Protein AF-A0A182R7K6-F1 (afdb_monomer)

InterPro domains:
  IPR012934 Zinc finger, AD-type [PF07776] (11-79)
  IPR012934 Zinc finger, AD-type [PS51915] (10-85)
  IPR012934 Zinc finger, AD-type [SM00868] (11-85)
  IPR013087 Zinc finger C2H2-type [PF00096] (176-199)
  IPR013087 Zinc finger C2H2-type [PF00096] (291-313)
  IPR013087 Zinc finger C2H2-type [PF00096] (318-341)
  IPR013087 Zinc finger C2H2-type [PS00028] (178-199)
  IPR013087 Zinc finger C2H2-type [PS00028] (207-228)
  IPR013087 Zinc finger C2H2-type [PS00028] (236-257)
  IPR013087 Zinc finger C2H2-type [PS00028] (265-285)
  IPR013087 Zinc finger C2H2-type [PS00028] (293-313)
  IPR013087 Zinc finger C2H2-type [PS00028] (320-341)
  IPR013087 Zinc finger C2H2-type [PS50157] (176-199)
  IPR013087 Zinc finger C2H2-type [PS50157] (205-233)
  IPR013087 Zinc finger C2H2-type [PS50157] (234-262)
  IPR013087 Zinc finger C2H2-type [PS50157] (263-290)
  IPR013087 Zinc finger C2H2-type [PS50157] (291-315)
  IPR013087 Zinc finger C2H2-type [PS50157] (318-346)
  IPR013087 Zinc finger C2H2-type [SM00355] (176-199)
  IPR013087 Zinc finger C2H2-type [SM00355] (205-227)

Organism: Anopheles funestus (NCBI:txid62324)

Solvent-accessible surface area (backbone atoms only — not comparable to full-atom values): 22234 Å² total; per-residue (Å²): 140,80,84,80,79,77,56,69,60,54,30,15,72,89,79,65,49,62,61,65,94,46,52,41,58,49,63,66,55,46,76,74,84,38,51,66,68,55,50,29,71,74,69,66,57,78,89,75,60,91,86,78,65,64,43,16,36,31,54,73,60,52,54,50,52,53,54,50,51,57,50,49,54,52,49,53,53,47,5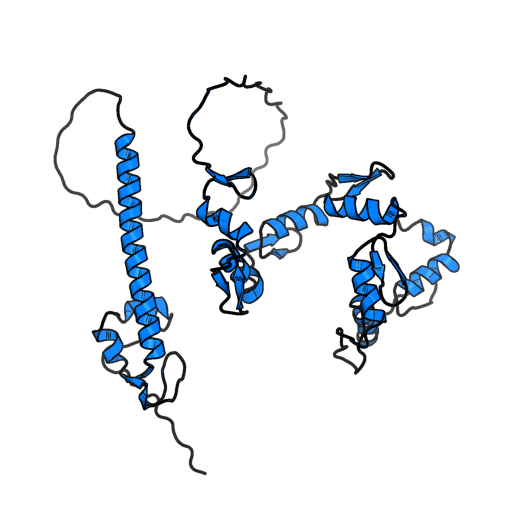0,56,50,49,50,56,51,54,53,52,64,57,60,79,69,72,85,86,87,82,90,82,90,82,89,82,90,81,92,79,90,81,83,83,81,86,81,84,81,86,82,83,89,83,90,82,91,79,84,90,78,93,74,88,79,82,85,76,79,76,76,81,76,86,76,84,84,76,87,67,75,47,42,73,35,90,90,75,73,45,74,31,72,51,55,77,69,53,48,29,74,77,71,67,48,40,85,35,62,37,92,87,76,66,55,58,26,75,43,63,72,58,42,54,49,44,45,35,42,70,73,67,54,44,66,77,47,63,39,92,90,76,67,51,70,21,57,40,72,66,59,43,56,52,46,46,38,65,74,73,45,85,68,46,82,33,63,37,92,87,79,67,52,64,22,60,40,66,70,56,42,53,53,44,45,40,70,76,72,42,85,68,46,84,34,63,41,90,86,80,64,52,61,25,64,41,66,69,60,38,60,58,50,54,38,72,79,45,89,62,40,89,34,65,47,93,89,48,97,55,59,20,72,41,69,66,60,35,58,59,51,51,36,70,77,72,68,52,67,45,68,47,94,88,49,96,55,68,28,78,43,75,70,54,44,56,50,45,38,51,73,78,36,52,84,68,54,71,77,77,123

Mean predicted aligned error: 21.07 Å

Sequence (349 aa):
MGTRVCSLSSMCRFCLCLEQEKLLPFSTLIDNALTVQDIQQLTGIQNLEENTSPYVVCEDCDETLNKFVTFRDSCLKNDITFWRICTKLSEDRTIDTSHEDLQNDGTETKTYTILFDSCDSENENIEATARQRPQLKRKRKHVISEDTGKKLCELCGSFVSELGAHRRIHTKETPYICSYCGISMTHNSNLLRHIDSVHLKRIIKRCEECDKGFTSYFSYGSHMRSHHSTEKKYECKTCFKRFSHHSSLWLHNIRAHMDERKFKCTICGLSWKTKESLKTHERSHSSERPFTCQHCSKAFKTRYGWKSHELTHSGVIFSCQFCDKTFRYKTLINAHVRNAHPDESQTTK

Nearest PDB structures (foldseek):
  8sss-assembly1_A  TM=6.508E-01  e=8.688E-13  Homo sapiens
  8sst-assembly1_A  TM=6.548E-01  e=2.530E-12  Homo sapiens
  5v3j-assembly2_F  TM=6.380E-01  e=1.573E-12  Mus musculus
  7w1m-assembly1_H  TM=6.659E-01  e=2.117E-12  Homo sapiens
  8ssu-assembly1_A  TM=5.068E-01  e=1.241E-12  Homo sapiens

Foldseek 3Di:
DDPPPDDQLQAAPQPRDRPNVFWDPPLVLCVPQDPPVLCCVVRVDPDPDNPDDSHIHGPVVSVVSVVVVVVVVVVVVVVVVVVVVVVVVVVVPDDDDDDDDDDDDDDDDDDDDDDDDDDDDDDDDDDDDDDDDDPPPDDDDPDPDDDPCFDADPVPRDTHNDNPLVCCVVVVDFPAAAPPPRDGHSDVVVNVLCCQCPPVVPFPDADPVPRDTDSDPVVVVLCCLQPVDPDQPDADPPPRDGHSDPVVNVVCCLVPPDPDFPAAAPPPRDGHSDPVVNVLVVLVVPPDQPAADPVDRDGHSDPVVNVLVVLVVVVDWDAAPVDRDIHSGPVVSLVCCCVVVVVVNPPPD

Radius of gyration: 33.27 Å; Cα contacts (8 Å, |Δi|>4): 311; chains: 1; bounding box: 90×59×81 Å

pLDDT: mean 73.31, std 21.64, range [23.38, 95.44]

Structure (mmCIF, N/CA/C/O backbone):
data_AF-A0A182R7K6-F1
#
_entry.id   AF-A0A182R7K6-F1
#
loop_
_atom_site.group_PDB
_atom_site.id
_atom_site.type_symbol
_atom_site.label_atom_id
_atom_site.label_alt_id
_atom_site.label_comp_id
_atom_site.label_asym_id
_atom_site.label_entity_id
_atom_site.label_seq_id
_atom_site.pdbx_PDB_ins_code
_atom_site.Cartn_x
_atom_site.Cartn_y
_atom_site.Cartn_z
_atom_site.occupancy
_atom_site.B_iso_or_equiv
_atom_site.auth_seq_id
_atom_site.auth_comp_id
_atom_site.auth_asym_id
_atom_site.auth_atom_id
_atom_site.pdbx_PDB_model_num
ATOM 1 N N . MET A 1 1 ? -23.048 -29.822 -42.473 1.00 38.38 1 MET A N 1
ATOM 2 C CA . MET A 1 1 ? -21.981 -30.006 -41.468 1.00 38.38 1 MET A CA 1
ATOM 3 C C . MET A 1 1 ? -20.763 -30.555 -42.187 1.00 38.38 1 MET A C 1
ATOM 5 O O . MET A 1 1 ? -20.795 -31.702 -42.600 1.00 38.38 1 MET A O 1
ATOM 9 N N . GLY A 1 2 ? -19.752 -29.721 -42.430 1.00 36.16 2 GLY A N 1
ATOM 10 C CA . GLY A 1 2 ? -18.465 -30.154 -42.973 1.00 36.16 2 GLY A CA 1
ATOM 11 C C . GLY A 1 2 ? -17.383 -29.762 -41.980 1.00 36.16 2 GLY A C 1
ATOM 12 O O . GLY A 1 2 ? -16.990 -28.601 -41.928 1.00 36.16 2 GLY A O 1
ATOM 13 N N . THR A 1 3 ? -16.963 -30.698 -41.134 1.00 37.16 3 THR A N 1
ATOM 14 C CA . THR A 1 3 ? -15.808 -30.528 -40.250 1.00 37.16 3 THR A CA 1
ATOM 15 C C . THR A 1 3 ? -14.557 -30.425 -41.117 1.00 37.16 3 THR A C 1
ATOM 17 O O . THR A 1 3 ? -14.105 -31.426 -41.671 1.00 37.16 3 THR A O 1
ATOM 20 N N . ARG A 1 4 ? -14.008 -29.212 -41.266 1.00 40.81 4 ARG A N 1
ATOM 21 C CA . ARG A 1 4 ? -12.652 -29.022 -41.794 1.00 40.81 4 ARG A CA 1
ATOM 22 C C . ARG A 1 4 ? -11.686 -29.675 -40.811 1.00 40.81 4 ARG A C 1
ATOM 24 O O . ARG A 1 4 ? -11.485 -29.170 -39.711 1.00 40.81 4 ARG A O 1
ATOM 31 N N . VAL A 1 5 ? -11.118 -30.809 -41.199 1.00 43.12 5 VAL A N 1
ATOM 32 C CA . VAL A 1 5 ? -9.947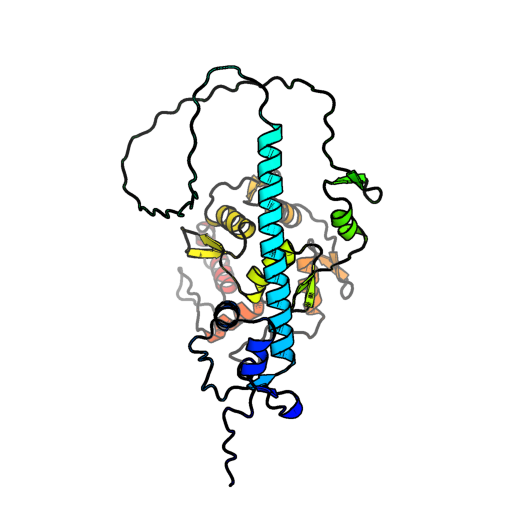 -31.373 -40.532 1.00 43.12 5 VAL A CA 1
ATOM 33 C C . VAL A 1 5 ? -8.779 -30.447 -40.884 1.00 43.12 5 VAL A C 1
ATOM 35 O O . VAL A 1 5 ? -8.301 -30.476 -42.014 1.00 43.12 5 VAL A O 1
ATOM 38 N N . CYS A 1 6 ? -8.374 -29.558 -39.971 1.00 45.44 6 CYS A N 1
ATOM 39 C CA . CYS A 1 6 ? -7.119 -28.817 -40.130 1.00 45.44 6 CYS A CA 1
ATOM 40 C C . CYS A 1 6 ? -5.965 -29.818 -40.025 1.00 45.44 6 CYS A C 1
ATOM 42 O O . CYS A 1 6 ? -5.806 -30.466 -38.989 1.00 45.44 6 CYS A O 1
ATOM 44 N N . SER A 1 7 ? -5.178 -29.966 -41.090 1.00 58.09 7 SER A N 1
ATOM 45 C CA . SER A 1 7 ? -3.926 -30.716 -41.026 1.00 58.09 7 SER A CA 1
ATOM 46 C C . SER A 1 7 ? -2.943 -29.977 -40.112 1.00 58.09 7 SER A C 1
ATOM 48 O O . SER A 1 7 ? -2.910 -28.749 -40.084 1.00 58.09 7 SER A O 1
ATOM 50 N N . LEU A 1 8 ? -2.105 -30.708 -39.369 1.00 57.94 8 LEU A N 1
ATOM 51 C CA . LEU A 1 8 ? -1.077 -30.112 -38.495 1.00 57.94 8 LEU A CA 1
ATOM 52 C C . LEU A 1 8 ? -0.082 -29.204 -39.254 1.00 57.94 8 LEU A C 1
ATOM 54 O O . LEU A 1 8 ? 0.588 -28.387 -38.633 1.00 57.94 8 LEU A O 1
ATOM 58 N N . SER A 1 9 ? -0.035 -29.314 -40.585 1.00 61.84 9 SER A N 1
ATOM 59 C CA . SER A 1 9 ? 0.767 -28.497 -41.499 1.00 61.84 9 SER A CA 1
ATOM 60 C C . SER A 1 9 ? 0.171 -27.125 -41.839 1.00 61.84 9 SER A C 1
ATOM 62 O O . SER A 1 9 ? 0.818 -26.349 -42.532 1.00 61.84 9 SER A O 1
ATOM 64 N N . SER A 1 10 ? -1.046 -26.799 -41.388 1.00 65.94 10 SER A N 1
ATOM 65 C CA . SER A 1 10 ? -1.695 -25.508 -41.669 1.00 65.94 10 SER A CA 1
ATOM 66 C C . SER A 1 10 ? -1.651 -24.532 -40.491 1.00 65.94 10 SER A C 1
ATOM 68 O O . SER A 1 10 ? -2.454 -23.601 -40.442 1.00 65.94 10 SER A O 1
ATOM 70 N N . MET A 1 11 ? -0.793 -24.785 -39.500 1.00 77.88 11 MET A N 1
ATOM 71 C CA . MET A 1 11 ? -0.735 -24.010 -38.265 1.00 77.88 11 MET A CA 1
ATOM 72 C C . MET A 1 11 ? 0.695 -23.918 -37.734 1.00 77.88 11 MET A C 1
ATOM 74 O O . MET A 1 11 ? 1.374 -24.934 -37.598 1.00 77.88 11 MET A O 1
ATOM 78 N N . CYS A 1 12 ? 1.131 -22.709 -37.372 1.00 80.06 12 CYS A N 1
ATOM 79 C CA . CYS A 1 12 ? 2.428 -22.486 -36.747 1.00 80.06 12 CYS A CA 1
ATOM 80 C C . CYS A 1 12 ? 2.532 -23.276 -35.440 1.00 80.06 12 CYS A C 1
ATOM 82 O O . CYS A 1 12 ? 1.718 -23.108 -34.527 1.00 80.06 12 CYS A O 1
ATOM 84 N N . ARG A 1 13 ? 3.577 -24.094 -35.310 1.00 79.44 13 ARG A N 1
ATOM 85 C CA . ARG A 1 13 ? 3.788 -24.940 -34.131 1.00 79.44 13 ARG A CA 1
ATOM 86 C C . ARG A 1 13 ? 4.014 -24.150 -32.839 1.00 79.44 13 ARG A C 1
ATOM 88 O O . ARG A 1 13 ? 3.657 -24.645 -31.772 1.00 79.44 13 ARG A O 1
ATOM 95 N N . PHE A 1 14 ? 4.588 -22.950 -32.928 1.00 77.00 14 PHE A N 1
ATOM 96 C CA . PHE A 1 14 ? 4.977 -22.157 -31.757 1.00 77.00 14 PHE A CA 1
ATOM 97 C C . PHE A 1 14 ? 3.892 -21.190 -31.277 1.00 77.00 14 PHE A C 1
ATOM 99 O O . PHE A 1 14 ? 3.716 -21.031 -30.072 1.00 77.00 14 PHE A O 1
ATOM 106 N N . CYS A 1 15 ? 3.153 -20.558 -32.193 1.00 83.00 15 CYS A N 1
ATOM 107 C CA . CYS A 1 15 ? 2.170 -19.523 -31.846 1.00 83.00 15 CYS A CA 1
ATOM 108 C C . CYS A 1 15 ? 0.736 -19.836 -32.293 1.00 83.00 15 CYS A C 1
ATOM 110 O O . CYS A 1 15 ? -0.158 -19.028 -32.057 1.00 83.00 15 CYS A O 1
ATOM 112 N N . LEU A 1 16 ? 0.507 -20.990 -32.930 1.00 80.06 16 LEU A N 1
ATOM 113 C CA . LEU A 1 16 ? -0.792 -21.414 -33.463 1.00 80.06 16 LEU A CA 1
ATOM 114 C C . LEU A 1 16 ? -1.372 -20.482 -34.549 1.00 80.06 16 LEU A C 1
ATOM 116 O O . LEU A 1 16 ? -2.570 -20.518 -34.819 1.00 80.06 16 LEU A O 1
ATOM 120 N N . CYS A 1 17 ? -0.532 -19.666 -35.197 1.00 77.50 17 CYS A N 1
ATOM 121 C CA . CYS A 1 17 ? -0.920 -18.846 -36.348 1.00 77.50 17 CYS A CA 1
ATOM 122 C C . CYS A 1 17 ? -1.410 -19.719 -37.518 1.00 77.50 17 CYS A C 1
ATOM 124 O O . CYS A 1 17 ? -0.778 -20.722 -37.842 1.00 77.50 17 CYS A O 1
ATOM 126 N N . LEU A 1 18 ? -2.522 -19.330 -38.151 1.00 76.44 18 LEU A N 1
ATOM 127 C CA . LEU A 1 18 ? -3.188 -20.064 -39.240 1.00 76.44 18 LEU A CA 1
ATOM 128 C C . LEU A 1 18 ? -3.047 -19.380 -40.614 1.00 76.44 18 LEU A C 1
ATOM 130 O O . LEU A 1 18 ? -3.626 -19.844 -41.596 1.00 76.44 18 LEU A O 1
ATOM 134 N N . GLU A 1 19 ? -2.319 -18.263 -40.692 1.00 76.12 19 GLU A N 1
ATOM 135 C CA . GLU A 1 19 ? -2.121 -17.507 -41.934 1.00 76.12 19 GLU A CA 1
ATOM 136 C C . GLU A 1 19 ? -1.146 -18.248 -42.855 1.00 76.12 19 GLU A C 1
ATOM 138 O O . GLU A 1 19 ? 0.066 -18.094 -42.739 1.00 76.12 19 GLU A O 1
ATOM 143 N N . GLN A 1 20 ? -1.682 -19.065 -43.767 1.00 68.25 20 GLN A N 1
ATOM 144 C CA . GLN A 1 20 ? -0.905 -19.965 -44.632 1.00 68.25 20 GLN A CA 1
ATOM 145 C C . GLN A 1 20 ? 0.182 -19.262 -45.461 1.00 68.25 20 GLN A C 1
ATOM 147 O O . GLN A 1 20 ? 1.213 -19.870 -45.719 1.00 68.25 20 GLN A O 1
ATOM 152 N N . GLU A 1 21 ? -0.012 -17.991 -45.825 1.00 72.38 21 GLU A N 1
ATOM 153 C CA . GLU A 1 21 ? 0.961 -17.187 -46.584 1.00 72.38 21 GLU A CA 1
ATOM 154 C C . GLU A 1 21 ? 2.233 -16.850 -45.790 1.00 72.38 21 GLU A C 1
ATOM 156 O O . GLU A 1 21 ? 3.237 -16.481 -46.386 1.00 72.38 21 GLU A O 1
ATOM 161 N N . LYS A 1 22 ? 2.203 -16.997 -44.460 1.00 75.12 22 LYS A N 1
ATOM 162 C CA . LYS A 1 22 ? 3.328 -16.697 -43.562 1.00 75.12 22 LYS A CA 1
ATOM 163 C C . LYS A 1 22 ? 3.968 -17.942 -42.961 1.00 75.12 22 LYS A C 1
ATOM 165 O O . LYS A 1 22 ? 4.799 -17.814 -42.067 1.00 75.12 22 LYS A O 1
ATOM 170 N N . LEU A 1 23 ? 3.527 -19.137 -43.359 1.00 78.19 23 LEU A N 1
ATOM 171 C CA . LEU A 1 23 ? 3.987 -20.407 -42.799 1.00 78.19 23 LEU A CA 1
ATOM 172 C C . LEU A 1 23 ? 5.106 -20.992 -43.661 1.00 78.19 23 LEU A C 1
ATOM 174 O O . LEU A 1 23 ? 4.920 -21.272 -44.842 1.00 78.19 23 LEU A O 1
ATOM 178 N N . LEU A 1 24 ? 6.251 -21.228 -43.034 1.00 77.62 24 LEU A N 1
ATOM 179 C CA . LEU A 1 24 ? 7.431 -21.836 -43.630 1.00 77.62 24 LEU A CA 1
ATOM 180 C C . LEU A 1 24 ? 7.634 -23.254 -43.069 1.00 77.62 24 LEU A C 1
ATOM 182 O O . LEU A 1 24 ? 7.301 -23.504 -41.903 1.00 77.62 24 LEU A O 1
ATOM 186 N N . PRO A 1 25 ? 8.168 -24.204 -43.857 1.00 78.62 25 PRO A N 1
ATOM 187 C CA . PRO A 1 25 ? 8.531 -25.524 -43.350 1.00 78.62 25 PRO A CA 1
ATOM 188 C C . PRO A 1 25 ? 9.547 -25.428 -42.208 1.00 78.62 25 PRO A C 1
ATOM 190 O O . PRO A 1 25 ? 10.496 -24.659 -42.282 1.00 78.62 25 PRO A O 1
ATOM 193 N N . PHE A 1 26 ? 9.407 -26.250 -41.167 1.00 75.62 26 PHE A N 1
ATOM 194 C CA . PHE A 1 26 ? 10.360 -26.247 -40.050 1.00 75.62 26 PHE A CA 1
ATOM 195 C C . PHE A 1 26 ? 11.818 -26.518 -40.479 1.00 75.62 26 PHE A C 1
ATOM 197 O O . PHE A 1 26 ? 12.738 -26.013 -39.846 1.00 75.62 26 PHE A O 1
ATOM 204 N N . SER A 1 27 ? 12.044 -27.246 -41.579 1.00 72.12 27 SER A N 1
ATOM 205 C CA . SER A 1 27 ? 13.387 -27.483 -42.128 1.00 72.12 27 SER A CA 1
ATOM 206 C C . SER A 1 27 ? 14.113 -26.191 -42.524 1.00 72.12 27 SER A C 1
ATOM 208 O O . SER A 1 27 ? 15.304 -26.063 -42.267 1.00 72.12 27 SER A O 1
ATOM 210 N N . THR A 1 28 ? 13.404 -25.181 -43.045 1.00 72.12 28 THR A N 1
ATOM 211 C CA . THR A 1 28 ? 14.031 -23.913 -43.469 1.00 72.12 28 THR A CA 1
ATOM 212 C C . THR A 1 28 ? 14.529 -23.071 -42.294 1.00 72.12 28 THR A C 1
ATOM 214 O O . THR A 1 28 ? 15.365 -22.189 -42.475 1.00 72.12 28 THR A O 1
ATOM 217 N N . LEU A 1 29 ? 14.009 -23.328 -41.091 1.00 72.06 29 LEU A N 1
ATOM 218 C CA . LEU A 1 29 ? 14.464 -22.712 -39.848 1.00 72.06 29 LEU A CA 1
ATOM 219 C C . LEU A 1 29 ? 15.822 -23.294 -39.416 1.00 72.06 29 LEU A C 1
ATOM 221 O O . LEU A 1 29 ? 16.685 -22.562 -38.938 1.00 72.06 29 LEU A O 1
ATOM 225 N N . ILE A 1 30 ? 16.013 -24.604 -39.603 1.00 67.69 30 ILE A N 1
ATOM 226 C CA . ILE A 1 30 ? 17.225 -25.314 -39.174 1.00 67.69 30 ILE A CA 1
ATOM 227 C C . ILE A 1 30 ? 18.410 -25.021 -40.107 1.00 67.69 30 ILE A C 1
ATOM 229 O O . ILE A 1 30 ? 19.550 -24.915 -39.659 1.00 67.69 30 ILE A O 1
ATOM 233 N N . ASP A 1 31 ? 18.142 -24.793 -41.393 1.00 64.50 31 ASP A N 1
ATOM 234 C CA . ASP A 1 31 ? 19.188 -24.586 -42.401 1.00 64.50 31 ASP A CA 1
ATOM 235 C C . ASP A 1 31 ? 19.906 -23.221 -42.303 1.00 64.50 31 ASP A C 1
ATOM 237 O O . ASP A 1 31 ? 20.992 -23.059 -42.860 1.00 64.50 31 ASP A O 1
ATOM 241 N N . ASN A 1 32 ? 19.336 -22.229 -41.603 1.00 61.47 32 ASN A N 1
ATOM 242 C CA . ASN A 1 32 ? 19.763 -20.826 -41.727 1.00 61.47 32 ASN A CA 1
ATOM 243 C C . ASN A 1 32 ? 20.613 -20.251 -40.577 1.00 61.47 32 ASN A C 1
ATOM 245 O O . ASN A 1 32 ? 21.187 -19.181 -40.767 1.00 61.47 32 ASN A O 1
ATOM 249 N N . ALA A 1 33 ? 20.719 -20.920 -39.422 1.00 63.25 33 ALA A N 1
ATOM 250 C CA . ALA A 1 33 ? 21.596 -20.554 -38.282 1.00 63.25 33 ALA A CA 1
ATOM 251 C C . ALA A 1 33 ? 21.277 -21.347 -36.998 1.00 63.25 33 ALA A C 1
ATOM 253 O O . ALA A 1 33 ? 22.054 -21.315 -36.045 1.00 63.25 33 ALA A O 1
ATOM 254 N N . LEU A 1 34 ? 20.108 -21.990 -36.933 1.00 71.62 34 LEU A N 1
ATOM 255 C CA . LEU A 1 34 ? 19.540 -22.585 -35.724 1.00 71.62 34 LEU A CA 1
ATOM 256 C C . LEU A 1 34 ? 19.673 -24.106 -35.750 1.00 71.62 34 LEU A C 1
ATOM 258 O O . LEU A 1 34 ? 19.107 -24.758 -36.616 1.00 71.62 34 LEU A O 1
ATOM 262 N N . THR A 1 35 ? 20.328 -24.710 -34.762 1.00 77.06 35 THR A N 1
ATOM 263 C CA . THR A 1 35 ? 20.262 -26.172 -34.616 1.00 77.06 35 THR A CA 1
ATOM 264 C C . THR A 1 35 ? 18.974 -26.595 -33.901 1.00 77.06 35 THR A C 1
ATOM 266 O O . THR A 1 35 ? 18.378 -25.828 -33.137 1.00 77.06 35 THR A O 1
ATOM 269 N N . VAL A 1 36 ? 18.562 -27.857 -34.069 1.00 73.19 36 VAL A N 1
ATOM 270 C CA . VAL A 1 36 ? 17.474 -28.456 -33.270 1.00 73.19 36 VAL A CA 1
ATOM 271 C C . VAL A 1 36 ? 17.720 -28.269 -31.772 1.00 73.19 36 VAL A C 1
ATOM 273 O O . VAL A 1 36 ? 16.795 -27.948 -31.023 1.00 73.19 36 VAL A O 1
ATOM 276 N N . GLN A 1 37 ? 18.971 -28.422 -31.334 1.00 71.69 37 GLN A N 1
ATOM 277 C CA . GLN A 1 37 ? 19.355 -28.261 -29.937 1.00 71.69 37 GLN A CA 1
ATOM 278 C C . GLN A 1 37 ? 19.146 -26.821 -29.445 1.00 71.69 37 GLN A C 1
ATOM 280 O O . GLN A 1 37 ? 18.667 -26.626 -28.326 1.00 71.69 37 GLN A O 1
ATOM 285 N N . ASP A 1 38 ? 19.439 -25.817 -30.273 1.00 72.75 38 ASP A N 1
ATOM 286 C CA . ASP A 1 38 ? 19.206 -24.410 -29.929 1.00 72.75 38 ASP A CA 1
ATOM 287 C C . ASP A 1 38 ? 17.716 -24.131 -29.734 1.00 72.75 38 ASP A C 1
ATOM 289 O O . ASP A 1 38 ? 17.316 -23.501 -28.755 1.00 72.75 38 ASP A O 1
ATOM 293 N N . ILE A 1 39 ? 16.870 -24.669 -30.611 1.00 72.19 39 ILE A N 1
ATOM 294 C CA . ILE A 1 39 ? 15.414 -24.502 -30.529 1.00 72.19 39 ILE A CA 1
ATOM 295 C C . ILE A 1 39 ? 14.861 -25.210 -29.290 1.00 72.19 39 ILE A C 1
ATOM 297 O O . ILE A 1 39 ? 14.021 -24.644 -28.585 1.00 72.19 39 ILE A O 1
ATOM 301 N N . GLN A 1 40 ? 15.346 -26.414 -28.977 1.00 75.88 40 GLN A N 1
ATOM 302 C CA . GLN A 1 40 ? 14.975 -27.140 -27.759 1.00 75.88 40 GLN A CA 1
ATOM 303 C C . GLN A 1 40 ? 15.351 -26.356 -26.498 1.00 75.88 40 GLN A C 1
ATOM 305 O O . GLN A 1 40 ? 14.538 -26.252 -25.580 1.00 75.88 40 GLN A O 1
ATOM 310 N N . GLN A 1 41 ? 16.546 -25.764 -26.452 1.00 70.00 41 GLN A N 1
ATOM 311 C CA . GLN A 1 41 ? 16.982 -24.946 -25.316 1.00 70.00 41 GLN A CA 1
ATOM 312 C C . GLN A 1 41 ? 16.181 -23.645 -25.188 1.00 70.00 41 GLN A C 1
ATOM 314 O O . GLN A 1 41 ? 15.856 -23.237 -24.074 1.00 70.00 41 GLN A O 1
ATOM 319 N N . LEU A 1 42 ? 15.843 -23.001 -26.308 1.00 72.06 42 LEU A N 1
ATOM 320 C CA . LEU A 1 42 ? 15.117 -21.728 -26.322 1.00 72.06 42 LEU A CA 1
ATOM 321 C C . LEU A 1 42 ? 13.626 -21.886 -26.004 1.00 72.06 42 LEU A C 1
ATOM 323 O O . LEU A 1 42 ? 13.050 -21.048 -25.313 1.00 72.06 42 LEU A O 1
ATOM 327 N N . THR A 1 43 ? 12.994 -22.941 -26.518 1.00 70.88 43 THR A N 1
ATOM 328 C CA . THR A 1 43 ? 11.536 -23.133 -26.429 1.00 70.88 43 THR A CA 1
ATOM 329 C C . THR A 1 43 ? 11.118 -24.158 -25.378 1.00 70.88 43 THR A C 1
ATOM 331 O O . THR A 1 43 ? 9.962 -24.166 -24.959 1.00 70.88 43 THR A O 1
ATOM 334 N N . GLY A 1 44 ? 12.030 -25.039 -24.953 1.00 69.62 44 GLY A N 1
ATOM 335 C CA . GLY A 1 44 ? 11.733 -26.179 -24.083 1.00 69.62 44 GLY A CA 1
ATOM 336 C C . GLY A 1 44 ? 10.960 -27.313 -24.769 1.00 69.62 44 GLY A C 1
ATOM 337 O O . GLY A 1 44 ? 10.554 -28.262 -24.099 1.00 69.62 44 GLY A O 1
ATOM 338 N N . ILE A 1 45 ? 10.726 -27.235 -26.085 1.00 74.31 45 ILE A N 1
ATOM 339 C CA . ILE A 1 45 ? 9.956 -28.229 -26.842 1.00 74.31 45 ILE A CA 1
ATOM 340 C C . ILE A 1 45 ? 10.868 -29.392 -27.223 1.00 74.31 45 ILE A C 1
ATOM 342 O O . ILE A 1 45 ? 11.792 -29.224 -28.008 1.00 74.31 45 ILE A O 1
ATOM 346 N N . GLN A 1 46 ? 10.580 -30.577 -26.690 1.00 66.00 46 GLN A N 1
ATOM 347 C CA . GLN A 1 46 ? 11.316 -31.814 -26.969 1.00 66.00 46 GLN A CA 1
ATOM 348 C C . GLN A 1 46 ? 10.692 -32.574 -28.161 1.00 66.00 46 GLN A C 1
ATOM 350 O O . GLN A 1 46 ? 9.509 -32.392 -28.453 1.00 66.00 46 GLN A O 1
ATOM 355 N N . ASN A 1 47 ? 11.470 -33.443 -28.824 1.00 66.38 47 ASN A N 1
ATOM 356 C CA . ASN A 1 47 ? 11.069 -34.269 -29.987 1.00 66.38 47 ASN A CA 1
ATOM 357 C C . ASN A 1 47 ? 10.869 -33.504 -31.315 1.00 66.38 47 ASN A C 1
ATOM 359 O O . ASN A 1 47 ? 9.875 -33.683 -32.017 1.00 66.38 47 ASN A O 1
ATOM 363 N N . LEU A 1 48 ? 11.822 -32.638 -31.661 1.00 65.06 48 LEU A N 1
ATOM 364 C CA . LEU A 1 48 ? 11.928 -32.007 -32.981 1.00 65.06 48 LEU A CA 1
ATOM 365 C C . LEU A 1 48 ? 12.860 -32.874 -33.852 1.00 65.06 48 LEU A C 1
ATOM 367 O O . LEU A 1 48 ? 14.063 -32.646 -33.860 1.00 65.06 48 LEU A O 1
ATOM 371 N N . GLU A 1 49 ? 12.345 -33.927 -34.493 1.00 60.28 49 GLU A N 1
ATOM 372 C CA . GLU A 1 49 ? 13.157 -34.802 -35.362 1.00 60.28 49 GLU A CA 1
ATOM 373 C C . GLU A 1 49 ? 13.381 -34.165 -36.746 1.00 60.28 49 GLU A C 1
ATOM 375 O O . GLU A 1 49 ? 12.443 -33.655 -37.363 1.00 60.28 49 GLU A O 1
ATOM 380 N N . GLU A 1 50 ? 14.627 -34.205 -37.234 1.00 56.84 50 GLU A N 1
ATOM 381 C CA . GLU A 1 50 ? 15.116 -33.443 -38.399 1.00 56.84 50 GLU A CA 1
ATOM 382 C C . GLU A 1 50 ? 14.466 -33.824 -39.741 1.00 56.84 50 GLU A C 1
ATOM 384 O O . GLU A 1 50 ? 14.412 -32.990 -40.637 1.00 56.84 50 GLU A O 1
ATOM 389 N N . ASN A 1 51 ? 13.935 -35.044 -39.895 1.00 52.12 51 ASN A N 1
ATOM 390 C CA . ASN A 1 51 ? 13.638 -35.595 -41.229 1.00 52.12 51 ASN A CA 1
ATOM 391 C C . ASN A 1 51 ? 12.195 -36.082 -41.463 1.00 52.12 51 ASN A C 1
ATOM 393 O O . ASN A 1 51 ? 11.907 -36.649 -42.516 1.00 52.12 51 ASN A O 1
ATOM 397 N N . THR A 1 52 ? 11.268 -35.866 -40.526 1.00 53.88 52 THR A N 1
ATOM 398 C CA . THR A 1 52 ? 9.879 -36.378 -40.636 1.00 53.88 52 THR A CA 1
ATOM 399 C C . THR A 1 52 ? 8.803 -35.424 -40.108 1.00 53.88 52 THR A C 1
ATOM 401 O O . THR A 1 52 ? 7.628 -35.789 -40.038 1.00 53.88 52 THR A O 1
ATOM 404 N N . SER A 1 53 ? 9.159 -34.190 -39.745 1.00 57.97 53 SER A N 1
ATOM 405 C CA . SER A 1 53 ? 8.247 -33.287 -39.042 1.00 57.97 53 SER A CA 1
ATOM 406 C C . SER A 1 53 ? 7.262 -32.561 -39.983 1.00 57.97 53 SER A C 1
ATOM 408 O O . SER A 1 53 ? 7.694 -31.781 -40.829 1.00 57.97 53 SER A O 1
ATOM 410 N N . PRO A 1 54 ? 5.931 -32.725 -39.820 1.00 62.59 54 PRO A N 1
ATOM 411 C CA . PRO A 1 54 ? 4.909 -32.019 -40.604 1.00 62.59 54 PRO A CA 1
ATOM 412 C C . PRO A 1 54 ? 4.674 -30.574 -40.125 1.00 62.59 54 PRO A C 1
ATOM 414 O O . PRO A 1 54 ? 3.665 -29.961 -40.483 1.00 62.59 54 PRO A O 1
ATOM 417 N N . TYR A 1 55 ? 5.538 -30.050 -39.252 1.00 69.75 55 TYR A N 1
ATOM 418 C CA . TYR A 1 55 ? 5.340 -28.754 -38.620 1.00 69.75 55 TYR A CA 1
ATOM 419 C C . TYR A 1 55 ? 5.807 -27.610 -39.512 1.00 69.75 55 TYR A C 1
ATOM 421 O O . TYR A 1 55 ? 6.860 -27.655 -40.147 1.00 69.75 55 TYR A O 1
ATOM 429 N N . VAL A 1 56 ? 5.013 -26.549 -39.490 1.00 77.62 56 VAL A N 1
ATOM 430 C CA . VAL A 1 56 ? 5.336 -25.262 -40.092 1.00 77.62 56 VAL A CA 1
ATOM 431 C C . VAL A 1 56 ? 5.505 -24.219 -38.993 1.00 77.62 56 VAL A C 1
ATOM 433 O O . VAL A 1 56 ? 4.929 -24.331 -37.904 1.00 77.62 56 VAL A O 1
ATOM 436 N N . VAL A 1 57 ? 6.318 -23.209 -39.259 1.00 78.50 57 VAL A N 1
ATOM 437 C CA . VAL A 1 57 ? 6.604 -22.086 -38.363 1.00 78.50 57 VAL A CA 1
ATOM 438 C C . VAL A 1 57 ? 6.271 -20.799 -39.101 1.00 78.50 57 VAL A C 1
ATOM 440 O O . VAL A 1 57 ? 6.501 -20.712 -40.299 1.00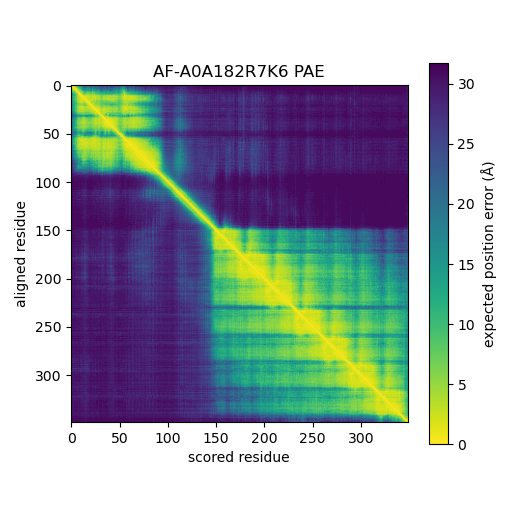 78.50 57 VAL A O 1
ATOM 443 N N . CYS A 1 58 ? 5.696 -19.807 -38.418 1.00 85.19 58 CYS A N 1
ATOM 444 C CA . CYS A 1 58 ? 5.445 -18.518 -39.056 1.00 85.19 58 CYS A CA 1
ATOM 445 C C . CYS A 1 58 ? 6.696 -17.630 -39.067 1.00 85.19 58 CYS A C 1
ATOM 447 O O . CYS A 1 58 ? 7.507 -17.716 -38.143 1.00 85.19 58 CYS A O 1
ATOM 449 N N . GLU A 1 59 ? 6.802 -16.734 -40.048 1.00 82.12 59 GLU A N 1
ATOM 450 C CA . GLU A 1 59 ? 7.916 -15.775 -40.181 1.00 82.12 59 GLU A CA 1
ATOM 451 C C . GLU A 1 59 ? 8.206 -15.008 -38.880 1.00 82.12 59 GLU A C 1
ATOM 453 O O . GLU A 1 59 ? 9.351 -14.930 -38.449 1.00 82.12 59 GLU A O 1
ATOM 458 N N . ASP A 1 60 ? 7.172 -14.539 -38.173 1.00 81.12 60 ASP A N 1
ATOM 459 C CA . ASP A 1 60 ? 7.352 -13.823 -36.900 1.00 81.12 60 ASP A CA 1
ATOM 460 C C . ASP A 1 60 ? 8.068 -14.671 -35.831 1.00 81.12 60 ASP A C 1
ATOM 462 O O . ASP A 1 60 ? 8.871 -14.165 -35.040 1.00 81.12 60 ASP A O 1
ATOM 466 N N . CYS A 1 61 ? 7.770 -15.973 -35.778 1.00 80.69 61 CYS A N 1
ATOM 467 C CA . CYS A 1 61 ? 8.417 -16.893 -34.848 1.00 80.69 61 CYS A CA 1
ATOM 468 C C . CYS A 1 61 ? 9.851 -17.207 -35.282 1.00 80.69 61 CYS A C 1
ATOM 470 O O . CYS A 1 61 ? 10.719 -17.292 -34.415 1.00 80.69 61 CYS A O 1
ATOM 472 N N . ASP A 1 62 ? 10.104 -17.329 -36.585 1.00 81.69 62 ASP A N 1
ATOM 473 C CA . ASP A 1 62 ? 11.451 -17.501 -37.136 1.00 81.69 62 ASP A CA 1
ATOM 474 C C . ASP A 1 62 ? 12.342 -16.280 -36.847 1.00 81.69 62 ASP A C 1
ATOM 476 O O . ASP A 1 62 ? 13.402 -16.399 -36.229 1.00 81.69 62 ASP A O 1
ATOM 480 N N . GLU A 1 63 ? 11.869 -15.069 -37.149 1.00 80.69 63 GLU A N 1
ATOM 481 C CA . GLU A 1 63 ? 12.581 -13.831 -36.820 1.00 80.69 63 GLU A CA 1
ATOM 482 C C . GLU A 1 63 ? 12.882 -13.711 -35.324 1.00 80.69 63 GLU A C 1
ATOM 484 O O . GLU A 1 63 ? 13.949 -13.241 -34.916 1.00 80.69 63 GLU A O 1
ATOM 489 N N . THR A 1 64 ? 11.917 -14.096 -34.489 1.00 80.06 64 THR A N 1
ATOM 490 C CA . THR A 1 64 ? 12.066 -14.052 -33.035 1.00 80.06 64 THR A CA 1
ATOM 491 C C . THR A 1 64 ? 13.173 -15.000 -32.581 1.00 80.06 64 THR A C 1
ATOM 493 O O . THR A 1 64 ? 14.035 -14.591 -31.801 1.00 80.06 64 THR A O 1
ATOM 496 N N . LEU A 1 65 ? 13.201 -16.232 -33.095 1.00 79.75 65 LEU A N 1
ATOM 497 C CA . LEU A 1 65 ? 14.247 -17.209 -32.783 1.00 79.75 65 LEU A CA 1
ATOM 498 C C . LEU A 1 65 ? 15.631 -16.719 -33.234 1.00 79.75 65 LEU A C 1
ATOM 500 O O . LEU A 1 65 ? 16.575 -16.754 -32.442 1.00 79.75 65 LEU A O 1
ATOM 504 N N . ASN A 1 66 ? 15.745 -16.150 -34.434 1.00 79.56 66 ASN A N 1
ATOM 505 C CA . ASN A 1 66 ? 17.002 -15.583 -34.938 1.00 79.56 66 ASN A CA 1
ATOM 506 C C . ASN A 1 66 ? 17.516 -14.401 -34.093 1.00 79.56 66 ASN A C 1
ATOM 508 O O . ASN A 1 66 ? 18.719 -14.297 -33.814 1.00 79.56 66 ASN A O 1
ATOM 512 N N . LYS A 1 67 ? 16.620 -13.530 -33.604 1.00 77.81 67 LYS A N 1
ATOM 513 C CA . LYS A 1 67 ? 16.975 -12.441 -32.670 1.00 77.81 67 LYS A CA 1
ATOM 514 C C . LYS A 1 67 ? 17.542 -12.992 -31.356 1.00 77.81 67 LYS A C 1
ATOM 516 O O . LYS A 1 67 ? 18.506 -12.434 -30.828 1.00 77.81 67 LYS A O 1
ATOM 521 N N . PHE A 1 68 ? 16.994 -14.097 -30.845 1.00 75.88 68 PHE A N 1
ATOM 522 C CA . PHE A 1 68 ? 17.505 -14.749 -29.635 1.00 75.88 68 PHE A CA 1
ATOM 523 C C . PHE A 1 68 ? 18.887 -15.380 -29.830 1.00 75.88 68 PHE A C 1
ATOM 525 O O . PHE A 1 68 ? 19.744 -15.207 -28.960 1.00 75.88 68 PHE A O 1
ATOM 532 N N . VAL A 1 69 ? 19.139 -16.051 -30.957 1.00 73.38 69 VAL A N 1
ATOM 533 C CA . VAL A 1 69 ? 20.468 -16.615 -31.271 1.00 73.38 69 VAL A CA 1
ATOM 534 C C . VAL A 1 69 ? 21.514 -15.514 -31.368 1.00 73.38 69 VAL A C 1
ATOM 536 O O . VAL A 1 69 ? 22.536 -15.573 -30.688 1.00 73.38 69 VAL A O 1
ATOM 539 N N . THR A 1 70 ? 21.209 -14.448 -32.108 1.00 75.88 70 THR A N 1
ATOM 540 C CA . THR A 1 70 ? 22.113 -13.297 -32.257 1.00 75.88 70 THR A CA 1
ATOM 541 C C . THR A 1 70 ? 22.487 -12.694 -30.897 1.00 75.88 70 THR A C 1
ATOM 543 O O . THR A 1 70 ? 23.646 -12.355 -30.641 1.00 75.88 70 THR A O 1
ATOM 546 N N . PHE A 1 71 ? 21.514 -12.584 -29.987 1.00 68.31 71 PHE A N 1
ATOM 547 C CA . PHE A 1 71 ? 21.751 -12.114 -28.624 1.00 68.31 71 PHE A CA 1
ATOM 548 C C . PHE A 1 71 ? 22.622 -13.085 -27.813 1.00 68.31 71 PHE A C 1
ATOM 550 O O . PHE A 1 71 ? 23.579 -12.650 -27.168 1.00 68.31 71 PHE A O 1
ATOM 557 N N . ARG A 1 72 ? 22.339 -14.393 -27.871 1.00 73.94 72 ARG A N 1
ATOM 558 C CA . ARG A 1 72 ? 23.121 -15.433 -27.182 1.00 73.94 72 ARG A CA 1
ATOM 559 C C . ARG A 1 72 ? 24.578 -15.439 -27.642 1.00 73.94 72 ARG A C 1
ATOM 561 O O . ARG A 1 72 ? 25.468 -15.445 -26.794 1.00 73.94 72 ARG A O 1
ATOM 568 N N . ASP A 1 73 ? 24.830 -15.344 -28.942 1.00 73.38 73 ASP A N 1
ATOM 569 C CA . ASP A 1 73 ? 26.186 -15.276 -29.494 1.00 73.38 73 ASP A CA 1
ATOM 570 C C . ASP A 1 73 ? 26.933 -14.029 -29.025 1.00 73.38 73 ASP A C 1
ATOM 572 O O . ASP A 1 73 ? 28.119 -14.091 -28.689 1.00 73.38 73 ASP A O 1
ATOM 576 N N . SER A 1 74 ? 26.245 -12.886 -28.948 1.00 72.94 74 SER A N 1
ATOM 577 C CA . SER A 1 74 ? 26.826 -11.679 -28.363 1.00 72.94 74 SER A CA 1
ATOM 578 C C . SER A 1 74 ? 27.167 -11.876 -26.886 1.00 72.94 74 SER A C 1
ATOM 580 O O . SER A 1 74 ? 28.213 -11.400 -26.448 1.00 72.94 74 SER A O 1
ATOM 582 N N . CYS A 1 75 ? 26.324 -12.563 -26.112 1.00 65.88 75 CYS A N 1
ATOM 583 C CA . CYS A 1 75 ? 26.596 -12.866 -24.707 1.00 65.88 75 CYS A CA 1
ATOM 584 C C . CYS A 1 75 ? 27.811 -13.784 -24.545 1.00 65.88 75 CYS A C 1
ATOM 586 O O . CYS A 1 75 ? 28.669 -13.484 -23.721 1.00 65.88 75 CYS A O 1
ATOM 588 N N . LEU A 1 76 ? 27.932 -14.841 -25.352 1.00 70.69 76 LEU A N 1
ATOM 589 C CA . LEU A 1 76 ? 29.079 -15.756 -25.313 1.00 70.69 76 LEU A CA 1
ATOM 590 C C . LEU A 1 76 ? 30.387 -15.046 -25.690 1.00 70.69 76 LEU A C 1
ATOM 592 O O . LEU A 1 76 ? 31.395 -15.183 -24.998 1.00 70.69 76 LEU A O 1
ATOM 596 N N . LYS A 1 77 ? 30.372 -14.210 -26.736 1.00 74.75 77 LYS A N 1
ATOM 597 C CA . LYS A 1 77 ? 31.529 -13.374 -27.109 1.00 74.75 77 LYS A CA 1
ATOM 598 C C . LYS A 1 77 ? 31.904 -12.390 -26.000 1.00 74.75 77 LYS A C 1
ATOM 600 O O . LYS A 1 77 ? 33.091 -12.178 -25.732 1.00 74.75 77 LYS A O 1
ATOM 605 N N . ASN A 1 78 ? 30.907 -11.799 -25.346 1.00 70.62 78 ASN A N 1
ATOM 606 C CA . ASN A 1 78 ? 31.121 -10.889 -24.227 1.00 70.62 78 ASN A CA 1
ATOM 607 C C . ASN A 1 78 ? 31.680 -11.613 -23.000 1.00 70.62 78 ASN A C 1
ATOM 609 O O . ASN A 1 78 ? 32.533 -11.041 -22.335 1.00 70.62 78 ASN A O 1
ATOM 613 N N . ASP A 1 79 ? 31.268 -12.851 -22.732 1.00 71.06 79 ASP A N 1
ATOM 614 C CA . ASP A 1 79 ? 31.796 -13.660 -21.629 1.00 71.06 79 ASP A CA 1
ATOM 615 C C . ASP A 1 79 ? 33.275 -14.011 -21.850 1.00 71.06 79 ASP A C 1
ATOM 617 O O . ASP A 1 79 ? 34.116 -13.768 -20.987 1.00 71.06 79 ASP A O 1
ATOM 621 N N . ILE A 1 80 ? 33.642 -14.433 -23.066 1.00 75.38 80 ILE A N 1
ATOM 622 C CA . ILE A 1 80 ? 35.051 -14.642 -23.446 1.00 75.38 80 ILE A CA 1
ATOM 623 C C . ILE A 1 80 ? 35.858 -13.347 -23.271 1.00 75.38 80 ILE A C 1
ATOM 625 O O . ILE A 1 80 ? 36.981 -13.354 -22.762 1.00 75.38 80 ILE A O 1
ATOM 629 N N . THR A 1 81 ? 35.293 -12.214 -23.690 1.00 75.94 81 THR A N 1
ATOM 630 C CA . THR A 1 81 ? 35.945 -10.904 -23.557 1.00 75.94 81 THR A CA 1
ATOM 631 C C . THR A 1 81 ? 36.089 -10.497 -22.092 1.00 75.94 81 THR A C 1
ATOM 633 O O . THR A 1 81 ? 37.144 -10.003 -21.696 1.00 75.94 81 THR A O 1
ATOM 636 N N . PHE A 1 82 ? 35.064 -10.743 -21.281 1.00 75.81 82 PHE A N 1
ATOM 637 C CA . PHE A 1 82 ? 35.058 -10.503 -19.844 1.00 75.81 82 PHE A CA 1
ATOM 638 C C . PHE A 1 82 ? 36.179 -11.287 -19.162 1.00 75.81 82 PHE A C 1
ATOM 640 O O . PHE A 1 82 ? 37.002 -10.688 -18.471 1.00 75.81 82 PHE A O 1
ATOM 647 N N . TRP A 1 83 ? 36.300 -12.583 -19.451 1.00 76.25 83 TRP A N 1
ATOM 648 C CA . TRP A 1 83 ? 37.379 -13.409 -18.915 1.00 76.25 83 TRP A CA 1
ATOM 649 C C . TRP A 1 83 ? 38.761 -12.936 -19.366 1.00 76.25 83 TRP A C 1
ATOM 651 O O . TRP A 1 83 ? 39.644 -12.798 -18.526 1.00 76.25 83 TRP A O 1
ATOM 661 N N . ARG A 1 84 ? 38.947 -12.563 -20.641 1.00 77.00 84 ARG A N 1
ATOM 662 C CA . ARG A 1 84 ? 40.219 -11.976 -21.119 1.00 77.00 84 ARG A CA 1
ATOM 663 C C . ARG A 1 84 ? 40.596 -10.692 -20.379 1.00 77.00 84 ARG A C 1
ATOM 665 O O . ARG A 1 84 ? 41.776 -10.464 -20.125 1.00 77.00 84 ARG A O 1
ATOM 672 N N . ILE A 1 85 ? 39.622 -9.842 -20.054 1.00 71.81 85 ILE A N 1
ATOM 673 C CA . ILE A 1 85 ? 39.852 -8.625 -19.264 1.00 71.81 85 ILE A CA 1
ATOM 674 C C . ILE A 1 85 ? 40.235 -8.998 -17.829 1.00 71.81 85 ILE A C 1
ATOM 676 O O . ILE A 1 85 ? 41.198 -8.449 -17.297 1.00 71.81 85 ILE A O 1
ATOM 680 N N . CYS A 1 86 ? 39.534 -9.953 -17.218 1.00 69.69 86 CYS A N 1
ATOM 681 C CA . CYS A 1 86 ? 39.848 -10.439 -15.876 1.00 69.69 86 CYS A CA 1
ATOM 682 C C . CYS A 1 86 ? 41.261 -11.033 -15.785 1.00 69.69 86 CYS A C 1
ATOM 684 O O . CYS A 1 86 ? 41.970 -10.716 -14.833 1.00 69.69 86 CYS A O 1
ATOM 686 N N . THR A 1 87 ? 41.699 -11.812 -16.780 1.00 73.69 87 THR A N 1
ATOM 687 C CA . THR A 1 87 ? 43.051 -12.395 -16.824 1.00 73.69 87 THR A CA 1
ATOM 688 C C . THR A 1 87 ? 44.139 -11.325 -16.964 1.00 73.69 87 THR A C 1
ATOM 690 O O . THR A 1 87 ? 45.127 -11.350 -16.234 1.00 73.69 87 THR A O 1
ATOM 693 N N . LYS A 1 88 ? 43.935 -10.309 -17.813 1.00 69.25 88 LYS A N 1
ATOM 694 C CA . LYS A 1 88 ? 44.883 -9.183 -17.932 1.00 69.25 88 LYS A CA 1
ATOM 695 C C . LYS A 1 88 ? 45.003 -8.369 -16.641 1.00 69.25 88 LYS A C 1
ATOM 697 O O . LYS A 1 88 ? 46.091 -7.959 -16.260 1.00 69.25 88 LYS A O 1
ATOM 702 N N . LEU A 1 89 ? 43.892 -8.178 -15.927 1.00 58.03 89 LEU A N 1
ATOM 703 C CA . LEU A 1 89 ? 43.880 -7.487 -14.632 1.00 58.03 89 LEU A CA 1
ATOM 704 C C . LEU A 1 89 ? 44.543 -8.289 -13.498 1.00 58.03 89 LEU A C 1
ATOM 706 O O . LEU A 1 89 ? 44.855 -7.703 -12.456 1.00 58.03 89 LEU A O 1
ATOM 710 N N . SER A 1 90 ? 44.723 -9.604 -13.668 1.00 54.22 90 SER A N 1
ATOM 711 C CA . SER A 1 90 ? 45.514 -10.437 -12.754 1.00 54.22 90 SER A CA 1
ATOM 712 C C . SER A 1 90 ? 47.012 -10.440 -13.075 1.00 54.22 90 SER A C 1
ATOM 714 O O . SER A 1 90 ? 47.801 -10.554 -12.143 1.00 54.22 90 SER A O 1
ATOM 716 N N . GLU A 1 91 ? 47.407 -10.250 -14.337 1.00 52.00 91 GLU A N 1
ATOM 717 C CA . GLU A 1 91 ? 48.819 -10.164 -14.758 1.00 52.00 91 GLU A CA 1
ATOM 718 C C . GLU A 1 91 ? 49.463 -8.815 -14.375 1.00 52.00 91 GLU A C 1
ATOM 720 O O . GLU A 1 91 ? 50.605 -8.782 -13.925 1.00 52.00 91 GLU A O 1
ATOM 725 N N . ASP A 1 92 ? 48.706 -7.710 -14.402 1.00 47.12 92 ASP A N 1
ATOM 726 C CA . ASP A 1 92 ? 49.166 -6.376 -13.953 1.00 47.12 92 ASP A CA 1
ATOM 727 C C . ASP A 1 92 ? 49.380 -6.256 -12.421 1.00 47.12 92 ASP A C 1
ATOM 729 O O . ASP A 1 92 ? 49.690 -5.178 -11.908 1.00 47.12 92 ASP A O 1
ATOM 733 N N . ARG A 1 93 ? 49.210 -7.343 -11.651 1.00 44.19 93 ARG A N 1
ATOM 734 C CA . ARG A 1 93 ? 49.381 -7.371 -10.181 1.00 44.19 93 ARG A CA 1
ATOM 735 C C . ARG A 1 93 ? 50.538 -8.236 -9.683 1.00 44.19 93 ARG A C 1
ATOM 737 O O . ARG A 1 93 ? 50.587 -8.520 -8.487 1.00 44.19 93 ARG A O 1
ATOM 744 N N . THR A 1 94 ? 51.476 -8.633 -10.540 1.00 37.66 94 THR A N 1
ATOM 745 C CA . THR A 1 94 ? 52.661 -9.392 -10.104 1.00 37.66 94 THR A CA 1
ATOM 746 C C . THR A 1 94 ? 53.966 -8.751 -10.571 1.00 37.66 94 THR A C 1
ATOM 748 O O . THR A 1 94 ? 54.560 -9.156 -11.562 1.00 37.66 94 THR A O 1
ATOM 751 N N . ILE A 1 95 ? 54.427 -7.770 -9.796 1.00 36.81 95 ILE A N 1
ATOM 752 C CA . ILE A 1 95 ? 55.843 -7.554 -9.459 1.00 36.81 95 ILE A CA 1
ATOM 753 C C . ILE A 1 95 ? 55.790 -7.373 -7.933 1.00 36.81 95 ILE A C 1
ATOM 755 O O . ILE A 1 95 ? 55.137 -6.450 -7.458 1.00 36.81 95 ILE A O 1
ATOM 759 N N . ASP A 1 96 ? 56.207 -8.324 -7.103 1.00 29.86 96 ASP A N 1
ATOM 760 C CA . ASP A 1 96 ? 57.604 -8.535 -6.733 1.00 29.86 96 ASP A CA 1
ATOM 761 C C . ASP A 1 96 ? 57.700 -9.802 -5.855 1.00 29.86 96 ASP A C 1
ATOM 763 O O . ASP A 1 96 ? 57.020 -9.892 -4.831 1.00 29.86 96 ASP A O 1
ATOM 767 N N . THR A 1 97 ? 58.475 -10.807 -6.269 1.00 30.61 97 THR A N 1
ATOM 768 C CA . THR A 1 97 ? 59.399 -11.586 -5.416 1.00 30.61 97 THR A CA 1
ATOM 769 C C . THR A 1 97 ? 60.156 -12.604 -6.275 1.00 30.61 97 THR A C 1
ATOM 771 O O . THR A 1 97 ? 59.596 -13.316 -7.103 1.00 30.61 97 THR A O 1
ATOM 774 N N . SER A 1 98 ? 61.469 -12.599 -6.096 1.00 32.88 98 SER A N 1
ATOM 775 C CA . SER A 1 98 ? 62.521 -13.294 -6.837 1.00 32.88 98 SER A CA 1
ATOM 776 C C . SER A 1 98 ? 62.664 -14.798 -6.546 1.00 32.88 98 SER A C 1
ATOM 778 O O . SER A 1 98 ? 62.579 -15.162 -5.377 1.00 32.88 98 SER A O 1
ATOM 780 N N . HIS A 1 99 ? 63.091 -15.552 -7.584 1.00 28.75 99 HIS A N 1
ATOM 781 C CA . HIS A 1 99 ? 63.963 -16.764 -7.587 1.00 28.75 99 HIS A CA 1
ATOM 782 C C . HIS A 1 99 ? 63.408 -18.049 -6.903 1.00 28.75 99 HIS A C 1
ATOM 784 O O . HIS A 1 99 ? 62.875 -17.970 -5.808 1.00 28.75 99 HIS A O 1
ATOM 790 N N . GLU A 1 100 ? 63.446 -19.284 -7.432 1.00 30.97 100 GLU A N 1
ATOM 791 C CA . GLU A 1 100 ? 64.350 -20.017 -8.344 1.00 30.97 100 GLU A CA 1
ATOM 792 C C . GLU A 1 100 ? 63.601 -21.085 -9.184 1.00 30.97 100 GLU A C 1
ATOM 794 O O . GLU A 1 100 ? 62.436 -21.403 -8.947 1.00 30.97 100 GLU A O 1
ATOM 799 N N . ASP A 1 101 ? 64.327 -21.609 -10.170 1.00 30.12 101 ASP A N 1
ATOM 800 C CA . ASP A 1 101 ? 63.976 -22.474 -11.300 1.00 30.12 101 ASP A CA 1
ATOM 801 C C . ASP A 1 101 ? 63.274 -23.811 -11.004 1.00 30.12 101 ASP A C 1
ATOM 803 O O . ASP A 1 101 ? 63.543 -24.457 -9.999 1.00 30.12 101 ASP A O 1
ATOM 807 N N . LEU A 1 102 ? 62.477 -24.280 -11.979 1.00 30.56 102 LEU A N 1
ATOM 808 C CA . LEU A 1 102 ? 62.552 -25.633 -12.561 1.00 30.56 102 LEU A CA 1
ATOM 809 C C . LEU A 1 102 ? 61.734 -25.683 -13.872 1.00 30.56 102 LEU A C 1
ATOM 811 O O . LEU A 1 102 ? 60.517 -25.503 -13.885 1.00 30.56 102 LEU A O 1
ATOM 815 N N . GLN A 1 103 ? 62.424 -25.930 -14.987 1.00 31.48 103 GLN A N 1
ATOM 816 C CA . GLN A 1 103 ? 61.845 -26.281 -16.289 1.00 31.48 103 GLN A CA 1
ATOM 817 C C . GLN A 1 103 ? 61.254 -27.702 -16.233 1.00 31.48 103 GLN A C 1
ATOM 819 O O . GLN A 1 103 ? 61.930 -28.599 -15.736 1.00 31.48 103 GLN A O 1
ATOM 824 N N . ASN A 1 104 ? 60.061 -27.942 -16.793 1.00 29.09 104 ASN A N 1
ATOM 825 C CA . ASN A 1 104 ? 59.912 -28.677 -18.060 1.00 29.09 104 ASN A CA 1
ATOM 826 C C . ASN A 1 104 ? 58.441 -28.760 -18.535 1.00 29.09 104 ASN A C 1
ATOM 828 O O . ASN A 1 104 ? 57.497 -28.678 -17.757 1.00 29.09 104 ASN A O 1
ATOM 832 N N . ASP A 1 105 ? 58.354 -28.923 -19.849 1.00 28.00 105 ASP A N 1
ATOM 833 C CA . ASP A 1 105 ? 57.279 -29.058 -20.832 1.00 28.00 105 ASP A CA 1
ATOM 834 C C . ASP A 1 105 ? 56.092 -30.000 -20.511 1.00 28.00 105 ASP A C 1
ATOM 836 O O . ASP A 1 105 ? 56.235 -30.974 -19.772 1.00 28.00 105 ASP A O 1
ATOM 840 N N . GLY A 1 106 ? 54.939 -29.750 -21.152 1.00 27.06 106 GLY A N 1
ATOM 841 C CA . GLY A 1 106 ? 53.831 -30.712 -21.240 1.00 27.06 106 GLY A CA 1
ATOM 842 C C . GLY A 1 106 ? 52.418 -30.137 -21.088 1.00 27.06 106 GLY A C 1
ATOM 843 O O . GLY A 1 106 ? 51.932 -29.916 -19.987 1.00 27.06 106 GLY A O 1
ATOM 844 N N . THR A 1 107 ? 51.750 -29.950 -22.226 1.00 39.00 107 THR A N 1
ATOM 845 C CA . THR A 1 107 ? 50.300 -29.783 -22.452 1.00 39.00 107 THR A CA 1
ATOM 846 C C . THR A 1 107 ? 49.360 -30.351 -21.377 1.00 39.00 107 THR A C 1
ATOM 848 O O . THR A 1 107 ? 49.402 -31.550 -21.141 1.00 39.00 107 THR A O 1
ATOM 851 N N . GLU A 1 108 ? 48.398 -29.563 -20.866 1.00 27.84 108 GLU A N 1
ATOM 852 C CA . GLU A 1 108 ? 47.143 -30.126 -20.334 1.00 27.84 108 GLU A CA 1
ATOM 853 C C . GLU A 1 108 ? 45.998 -29.099 -20.224 1.00 27.84 108 GLU A C 1
ATOM 855 O O . GLU A 1 108 ? 46.070 -28.073 -19.544 1.00 27.84 108 GLU A O 1
ATOM 860 N N . THR A 1 109 ? 44.902 -29.408 -20.916 1.00 30.91 109 THR A N 1
ATOM 861 C CA . THR A 1 109 ? 43.568 -28.816 -20.776 1.00 30.91 109 THR A CA 1
ATOM 862 C C . THR A 1 109 ? 43.068 -28.943 -19.337 1.00 30.91 109 THR A C 1
ATOM 864 O O . THR A 1 109 ? 42.778 -30.047 -18.886 1.00 30.91 109 THR A O 1
ATOM 867 N N . LYS A 1 110 ? 42.883 -27.825 -18.627 1.00 27.56 110 LYS A N 1
ATOM 868 C CA . LYS A 1 110 ? 42.184 -27.821 -17.332 1.00 27.56 110 LYS A CA 1
ATOM 869 C C . LYS A 1 110 ? 40.715 -27.446 -17.502 1.00 27.56 110 LYS A C 1
ATOM 871 O O . LYS A 1 110 ? 40.324 -26.285 -17.420 1.00 27.56 110 LYS A O 1
ATOM 876 N N . THR A 1 111 ? 39.902 -28.472 -17.725 1.00 24.50 111 THR A N 1
ATOM 877 C CA . THR A 1 111 ? 38.488 -28.504 -17.337 1.00 24.50 111 THR A CA 1
ATOM 878 C C . THR A 1 111 ? 38.373 -28.347 -15.823 1.00 24.50 111 THR A C 1
ATOM 880 O O . THR A 1 111 ? 38.978 -29.122 -15.086 1.00 24.50 111 THR A O 1
ATOM 883 N N . TYR A 1 112 ? 37.568 -27.392 -15.357 1.00 25.30 112 TYR A N 1
ATOM 884 C CA . TYR A 1 112 ? 37.150 -27.325 -13.957 1.00 25.30 112 TYR A CA 1
ATOM 885 C C . TYR A 1 112 ? 35.664 -27.665 -13.848 1.00 25.30 112 TYR A C 1
ATOM 887 O O . TYR A 1 112 ? 34.788 -26.905 -14.261 1.00 25.30 112 TYR A O 1
ATOM 895 N N . THR A 1 113 ? 35.412 -28.855 -13.313 1.00 24.66 113 THR A N 1
ATOM 896 C CA . THR A 1 113 ? 34.118 -29.402 -12.911 1.00 24.66 113 THR A CA 1
ATOM 897 C C . THR A 1 113 ? 33.571 -28.625 -11.712 1.00 24.66 113 THR A C 1
ATOM 899 O O . THR A 1 113 ? 34.266 -28.432 -10.716 1.00 24.66 113 THR A O 1
ATOM 902 N N . ILE A 1 114 ? 32.312 -28.189 -11.795 1.00 26.72 114 ILE A N 1
ATOM 903 C CA . ILE A 1 114 ? 31.586 -27.579 -10.675 1.00 26.72 114 ILE A CA 1
ATOM 904 C C . ILE A 1 114 ? 31.090 -28.712 -9.769 1.00 26.72 114 ILE A C 1
ATOM 906 O O . ILE A 1 114 ? 30.169 -29.437 -10.138 1.00 26.72 114 ILE A O 1
ATOM 910 N N . LEU A 1 115 ? 31.697 -28.860 -8.591 1.00 23.38 115 LEU A N 1
ATOM 911 C CA . LEU A 1 115 ? 31.158 -29.673 -7.501 1.00 23.38 115 LEU A CA 1
ATOM 912 C C . LEU A 1 115 ? 30.142 -28.836 -6.716 1.00 23.38 115 LEU A C 1
ATOM 914 O O . LEU A 1 115 ? 30.493 -27.863 -6.050 1.00 23.38 115 LEU A O 1
ATOM 918 N N . PHE A 1 116 ? 28.873 -29.220 -6.832 1.00 29.30 116 PHE A N 1
ATOM 919 C CA . PHE A 1 116 ? 27.862 -28.945 -5.820 1.00 29.30 116 PHE A CA 1
ATOM 920 C C . PHE A 1 116 ? 28.060 -29.961 -4.700 1.00 29.30 116 PHE A C 1
ATOM 922 O O . PHE A 1 116 ? 27.921 -31.149 -4.969 1.00 29.30 116 PHE A O 1
ATOM 929 N N . ASP A 1 117 ? 28.298 -29.504 -3.473 1.00 25.61 117 ASP A N 1
ATOM 930 C CA . ASP A 1 117 ? 28.016 -30.319 -2.295 1.00 25.61 117 ASP A CA 1
ATOM 931 C C . ASP A 1 117 ? 27.022 -29.601 -1.386 1.00 25.61 117 ASP A C 1
ATOM 933 O O . ASP A 1 117 ? 27.206 -28.468 -0.935 1.00 25.61 117 ASP A O 1
ATOM 937 N N . SER A 1 118 ? 25.924 -30.316 -1.192 1.00 33.34 118 SER A N 1
ATOM 938 C CA . SER A 1 118 ? 24.885 -30.107 -0.197 1.00 33.34 118 SER A CA 1
ATOM 939 C C . SER A 1 118 ? 25.394 -30.695 1.118 1.00 33.34 118 SER A C 1
ATOM 941 O O . SER A 1 118 ? 25.993 -31.763 1.074 1.00 33.34 118 SER A O 1
ATOM 943 N N . CYS A 1 119 ? 25.083 -30.110 2.276 1.00 27.05 119 CYS A N 1
ATOM 944 C CA . CYS A 1 119 ? 24.696 -30.949 3.410 1.00 27.05 119 CYS A CA 1
ATOM 945 C C . CYS A 1 119 ? 23.959 -30.173 4.498 1.00 27.05 119 CYS A C 1
ATOM 947 O O . CYS A 1 119 ? 24.246 -29.009 4.789 1.00 27.05 119 CYS A O 1
ATOM 949 N N . ASP A 1 120 ? 23.008 -30.904 5.056 1.00 24.89 120 ASP A N 1
ATOM 950 C CA . ASP A 1 120 ? 22.123 -30.609 6.156 1.00 24.89 120 ASP A CA 1
ATOM 951 C C . ASP A 1 120 ? 22.830 -30.462 7.514 1.00 24.89 120 ASP A C 1
ATOM 953 O O . ASP A 1 120 ? 23.993 -30.794 7.730 1.00 24.89 120 ASP A O 1
ATOM 957 N N . SER A 1 121 ? 22.028 -29.932 8.427 1.00 30.19 121 SER A N 1
ATOM 958 C CA . SER A 1 121 ? 22.174 -29.780 9.869 1.00 30.19 121 SER A CA 1
ATOM 959 C C . SER A 1 121 ? 22.570 -31.039 10.646 1.00 30.19 121 SER A C 1
ATOM 961 O O . SER A 1 121 ? 21.874 -32.036 10.511 1.00 30.19 121 SER A O 1
ATOM 963 N N . GLU A 1 122 ? 23.476 -30.897 11.622 1.00 25.34 122 GLU A N 1
ATOM 964 C CA . GLU A 1 122 ? 23.348 -31.512 12.955 1.00 25.34 122 GLU A CA 1
ATOM 965 C C . GLU A 1 122 ? 23.888 -30.580 14.061 1.00 25.34 122 GLU A C 1
ATOM 967 O O . GLU A 1 122 ? 24.839 -29.820 13.879 1.00 25.34 122 GLU A O 1
ATOM 972 N N . ASN A 1 123 ? 23.174 -30.607 15.187 1.00 27.31 123 ASN A N 1
ATOM 973 C CA . ASN A 1 123 ? 23.365 -29.851 16.424 1.00 27.31 123 ASN A CA 1
ATOM 974 C C . ASN A 1 123 ? 24.631 -30.272 17.179 1.00 27.31 123 ASN A C 1
ATOM 976 O O . ASN A 1 123 ? 24.824 -31.463 17.381 1.00 27.31 123 ASN A O 1
ATOM 980 N N . GLU A 1 124 ? 25.318 -29.317 17.812 1.00 26.08 124 GLU A N 1
ATOM 981 C CA . GLU A 1 124 ? 25.887 -29.543 19.147 1.00 26.08 124 GLU A CA 1
ATOM 982 C C . GLU A 1 124 ? 25.952 -28.237 19.964 1.00 26.08 124 GLU A C 1
ATOM 984 O O . GLU A 1 124 ? 26.417 -27.191 19.509 1.00 26.08 124 GLU A O 1
ATOM 989 N N . ASN A 1 125 ? 25.406 -28.315 21.180 1.00 25.67 125 ASN A N 1
ATOM 990 C CA . ASN A 1 125 ? 25.368 -27.287 22.219 1.00 25.67 125 ASN A CA 1
ATOM 991 C C . ASN A 1 125 ? 26.765 -27.035 22.801 1.00 25.67 125 ASN A C 1
ATOM 993 O O . ASN A 1 125 ? 27.323 -27.965 23.375 1.00 25.67 125 ASN A O 1
ATOM 997 N N . ILE A 1 126 ? 27.244 -25.784 22.829 1.00 27.67 126 ILE A N 1
ATOM 998 C CA . ILE A 1 126 ? 28.164 -25.308 23.882 1.00 27.67 126 ILE A CA 1
ATOM 999 C C . ILE A 1 126 ? 27.794 -23.871 24.286 1.00 27.67 126 ILE A C 1
ATOM 1001 O O . ILE A 1 126 ? 27.635 -22.976 23.456 1.00 27.67 126 ILE A O 1
ATOM 1005 N N . GLU A 1 127 ? 27.635 -23.695 25.595 1.00 24.73 127 GLU A N 1
ATOM 1006 C CA . GLU A 1 127 ? 27.189 -22.505 26.311 1.00 24.73 127 GLU A CA 1
ATOM 1007 C C . GLU A 1 127 ? 28.139 -21.292 26.250 1.00 24.73 127 GLU A C 1
ATOM 1009 O O . GLU A 1 127 ? 29.313 -21.346 25.888 1.00 24.73 127 GLU A O 1
ATOM 1014 N N . ALA A 1 128 ? 27.559 -20.164 26.659 1.00 28.03 128 ALA A N 1
ATOM 1015 C CA . ALA A 1 128 ? 28.071 -18.805 26.684 1.00 28.03 128 ALA A CA 1
ATOM 1016 C C . ALA A 1 128 ? 29.448 -18.598 27.342 1.00 28.03 128 ALA A C 1
ATOM 1018 O O . ALA A 1 128 ? 29.678 -19.005 28.473 1.00 28.03 128 ALA A O 1
ATOM 1019 N N . THR A 1 129 ? 30.266 -17.721 26.747 1.00 25.38 129 THR A N 1
ATOM 1020 C CA . THR A 1 129 ? 30.964 -16.677 27.518 1.00 25.38 129 THR A CA 1
ATOM 1021 C C . THR A 1 129 ? 31.097 -15.381 26.719 1.00 25.38 129 THR A C 1
ATOM 1023 O O . THR A 1 129 ? 31.626 -15.327 25.610 1.00 25.38 129 THR A O 1
ATOM 1026 N N . ALA A 1 130 ? 30.616 -14.298 27.326 1.00 32.94 130 ALA A N 1
ATOM 1027 C CA . ALA A 1 130 ? 30.816 -12.935 26.873 1.00 32.94 130 ALA A CA 1
ATOM 1028 C C . ALA A 1 130 ? 32.304 -12.557 26.943 1.00 32.94 130 ALA A C 1
ATOM 1030 O O . ALA A 1 130 ? 32.910 -12.592 28.014 1.00 32.94 130 ALA A O 1
ATOM 1031 N N . ARG A 1 131 ? 32.885 -12.114 25.824 1.00 28.11 131 ARG A N 1
ATOM 1032 C CA . ARG A 1 131 ? 34.118 -11.318 25.830 1.00 28.11 131 ARG A CA 1
ATOM 1033 C C . ARG A 1 131 ? 33.943 -10.090 24.949 1.00 28.11 131 ARG A C 1
ATOM 1035 O O . ARG A 1 131 ? 33.743 -10.174 23.740 1.00 28.11 131 ARG A O 1
ATOM 1042 N N . GLN A 1 132 ? 33.991 -8.937 25.608 1.00 30.81 132 GLN A N 1
ATOM 1043 C CA . GLN A 1 132 ? 34.016 -7.612 25.007 1.00 30.81 132 GLN A CA 1
ATOM 1044 C C . GLN A 1 132 ? 35.182 -7.520 24.017 1.00 30.81 132 GLN A C 1
ATOM 1046 O O . GLN A 1 132 ? 36.340 -7.713 24.388 1.00 30.81 132 GLN A O 1
ATOM 1051 N N . ARG A 1 133 ? 34.887 -7.214 22.750 1.00 25.02 133 ARG A N 1
ATOM 1052 C CA . ARG A 1 133 ? 35.921 -6.929 21.750 1.00 25.02 133 ARG A CA 1
ATOM 1053 C C . ARG A 1 133 ? 36.397 -5.477 21.931 1.00 25.02 133 ARG A C 1
ATOM 1055 O O . ARG A 1 133 ? 35.551 -4.579 21.924 1.00 25.02 133 ARG A O 1
ATOM 1062 N N . PRO A 1 134 ? 37.707 -5.213 22.095 1.00 28.58 134 PRO A N 1
ATOM 1063 C CA . PRO A 1 134 ? 38.206 -3.869 22.361 1.00 28.58 134 PRO A CA 1
ATOM 1064 C C . PRO A 1 134 ? 37.939 -2.918 21.192 1.00 28.58 134 PRO A C 1
ATOM 1066 O O . PRO A 1 134 ? 38.219 -3.229 20.033 1.00 28.58 134 PRO A O 1
ATOM 1069 N N . GLN A 1 135 ? 37.440 -1.726 21.521 1.00 32.84 135 GLN A N 1
ATOM 1070 C CA . GLN A 1 135 ? 37.290 -0.589 20.616 1.00 32.84 135 GLN A CA 1
ATOM 1071 C C . GLN A 1 135 ? 38.672 -0.055 20.208 1.00 32.84 135 GLN A C 1
ATOM 1073 O O . GLN A 1 135 ? 39.174 0.919 20.775 1.00 32.84 135 GLN A O 1
ATOM 1078 N N . LEU A 1 136 ? 39.306 -0.671 19.209 1.00 31.53 136 LEU A N 1
ATOM 1079 C CA . LEU A 1 136 ? 40.458 -0.072 18.538 1.00 31.53 136 LEU A CA 1
ATOM 1080 C C . LEU A 1 136 ? 39.965 1.088 17.667 1.00 31.53 136 LEU A C 1
ATOM 1082 O O . LEU A 1 136 ? 39.536 0.916 16.526 1.00 31.53 136 LEU A O 1
ATOM 1086 N N . LYS A 1 137 ? 40.041 2.298 18.230 1.00 30.83 137 LYS A N 1
ATOM 1087 C CA . LYS A 1 137 ? 39.926 3.568 17.509 1.00 30.83 137 LYS A CA 1
ATOM 1088 C C . LYS A 1 137 ? 40.965 3.587 16.380 1.00 30.83 137 LYS A C 1
ATOM 1090 O O . LYS A 1 137 ? 42.117 3.961 16.601 1.00 30.83 137 LYS A O 1
ATOM 1095 N N . ARG A 1 138 ? 40.581 3.207 15.157 1.00 30.03 138 ARG A N 1
ATOM 1096 C CA . ARG A 1 138 ? 41.408 3.471 13.969 1.00 30.03 138 ARG A CA 1
ATOM 1097 C C . ARG A 1 138 ? 41.450 4.982 13.761 1.00 30.03 138 ARG A C 1
ATOM 1099 O O . ARG A 1 138 ? 40.473 5.591 13.330 1.00 30.03 138 ARG A O 1
ATOM 1106 N N . LYS A 1 139 ? 42.596 5.581 14.096 1.00 29.39 139 LYS A N 1
ATOM 1107 C CA . LYS A 1 139 ? 42.961 6.945 13.705 1.00 29.39 139 LYS A CA 1
ATOM 1108 C C . LYS A 1 139 ? 42.781 7.063 12.187 1.00 29.39 139 LYS A C 1
ATOM 1110 O O . LYS A 1 139 ? 43.395 6.309 11.433 1.00 29.39 139 LYS A O 1
ATOM 1115 N N . ARG A 1 140 ? 41.923 7.985 11.741 1.00 32.59 140 ARG A N 1
ATOM 1116 C CA . ARG A 1 140 ? 41.815 8.373 10.330 1.00 32.59 140 ARG A CA 1
ATOM 1117 C C . ARG A 1 140 ? 43.156 8.978 9.911 1.00 32.59 140 ARG A C 1
ATOM 1119 O O . ARG A 1 140 ? 43.458 10.103 10.295 1.00 32.59 140 ARG A O 1
ATOM 1126 N N . LYS A 1 141 ? 43.957 8.238 9.140 1.00 30.50 141 LYS A N 1
ATOM 1127 C CA . LYS A 1 141 ? 44.976 8.859 8.289 1.00 30.50 141 LYS A CA 1
ATOM 1128 C C . LYS A 1 141 ? 44.226 9.557 7.160 1.00 30.50 141 LYS A C 1
ATOM 1130 O O . LYS A 1 141 ? 43.519 8.909 6.393 1.00 30.50 141 LYS A O 1
ATOM 1135 N N . HIS A 1 142 ? 44.327 10.879 7.131 1.00 34.50 142 HIS A N 1
ATOM 1136 C CA . HIS A 1 142 ? 43.892 11.701 6.014 1.00 34.50 142 HIS A CA 1
ATOM 1137 C C . HIS A 1 142 ? 44.879 11.437 4.870 1.00 34.50 142 HIS A C 1
ATOM 1139 O O . HIS A 1 142 ? 45.979 11.980 4.869 1.00 34.50 142 HIS A O 1
ATOM 1145 N N . VAL A 1 143 ? 44.530 10.529 3.959 1.00 33.41 143 VAL A N 1
ATOM 1146 C CA . VAL A 1 143 ? 45.206 10.420 2.662 1.00 33.41 143 VAL A CA 1
ATOM 1147 C C . VAL A 1 143 ? 44.441 11.340 1.722 1.00 33.41 143 VAL A C 1
ATOM 1149 O O . VAL A 1 143 ? 43.227 11.210 1.562 1.00 33.41 143 VAL A O 1
ATOM 1152 N N . ILE A 1 144 ? 45.136 12.349 1.211 1.00 42.09 144 ILE A N 1
ATOM 1153 C CA . ILE A 1 144 ? 44.624 13.276 0.209 1.00 42.09 144 ILE A CA 1
ATOM 1154 C C . ILE A 1 144 ? 44.653 12.554 -1.146 1.00 42.09 144 ILE A C 1
ATOM 1156 O O . ILE A 1 144 ? 45.680 12.005 -1.522 1.00 42.09 144 ILE A O 1
ATOM 1160 N N . SER A 1 145 ? 43.487 12.574 -1.801 1.00 43.47 145 SER A N 1
ATOM 1161 C CA . SER A 1 145 ? 43.178 12.288 -3.210 1.00 43.47 145 SER A CA 1
ATOM 1162 C C . SER A 1 145 ? 43.698 10.993 -3.847 1.00 43.47 145 SER A C 1
ATOM 1164 O O . SER A 1 145 ? 44.808 10.948 -4.362 1.00 43.47 145 SER A O 1
ATOM 1166 N N . GLU A 1 146 ? 42.790 10.029 -4.003 1.00 44.31 146 GLU A N 1
ATOM 1167 C CA . GLU A 1 146 ? 42.720 9.208 -5.215 1.00 44.31 146 GLU A CA 1
ATOM 1168 C C . GLU A 1 146 ? 41.303 9.339 -5.784 1.00 44.31 146 GLU A C 1
ATOM 1170 O O . GLU A 1 146 ? 40.309 9.276 -5.054 1.00 44.31 146 GLU A O 1
ATOM 1175 N N . ASP A 1 147 ? 41.244 9.639 -7.077 1.00 51.72 147 ASP A N 1
ATOM 1176 C CA . ASP A 1 147 ? 40.071 9.965 -7.879 1.00 51.72 147 ASP A CA 1
ATOM 1177 C C . ASP A 1 147 ? 38.961 8.911 -7.728 1.00 51.72 147 ASP A C 1
ATOM 1179 O O . ASP A 1 147 ? 38.949 7.860 -8.369 1.00 51.72 147 ASP A O 1
ATOM 1183 N N . THR A 1 148 ? 37.992 9.167 -6.843 1.00 55.50 148 THR A N 1
ATOM 1184 C CA . THR A 1 148 ? 36.740 8.418 -6.885 1.00 55.50 148 THR A CA 1
ATOM 1185 C C . THR A 1 148 ? 36.071 8.854 -8.176 1.00 55.50 148 THR A C 1
ATOM 1187 O O . THR A 1 148 ? 35.622 9.994 -8.210 1.00 55.50 148 THR A O 1
ATOM 1190 N N . GLY A 1 149 ? 35.992 7.990 -9.196 1.00 68.31 149 GLY A N 1
ATOM 1191 C CA . GLY A 1 149 ? 35.401 8.251 -10.525 1.00 68.31 149 GLY A CA 1
ATOM 1192 C C . GLY A 1 149 ? 33.909 8.646 -10.547 1.00 68.31 149 GLY A C 1
ATOM 1193 O O . GLY A 1 149 ? 33.160 8.287 -11.451 1.00 68.31 149 GLY A O 1
ATOM 1194 N N . LYS A 1 150 ? 33.445 9.361 -9.523 1.00 80.12 150 LYS A N 1
ATOM 1195 C CA . LYS A 1 150 ? 32.169 10.033 -9.382 1.00 80.12 150 LYS A CA 1
ATOM 1196 C C . LYS A 1 150 ? 32.272 11.402 -10.045 1.00 80.12 150 LYS A C 1
ATOM 1198 O O . LYS A 1 150 ? 33.034 12.263 -9.621 1.00 80.12 150 LYS A O 1
ATOM 1203 N N . LYS A 1 151 ? 31.443 11.618 -11.054 1.00 82.75 151 LYS A N 1
ATOM 1204 C CA . LYS A 1 151 ? 31.313 12.880 -11.778 1.00 82.75 151 LYS A CA 1
ATOM 1205 C C . LYS A 1 151 ? 30.231 13.736 -11.125 1.00 82.75 151 LYS A C 1
ATOM 1207 O O . LYS A 1 151 ? 29.222 13.210 -10.654 1.00 82.75 151 LYS A O 1
ATOM 1212 N N . LEU A 1 152 ? 30.429 15.049 -11.090 1.00 78.81 152 LEU A N 1
ATOM 1213 C CA . LEU A 1 152 ? 29.417 15.989 -10.616 1.00 78.81 152 LEU A CA 1
ATOM 1214 C C . LEU A 1 152 ? 28.287 16.101 -11.649 1.00 78.81 152 LEU A C 1
ATOM 1216 O O . LEU A 1 152 ? 28.539 16.299 -12.833 1.00 78.81 152 LEU A O 1
ATOM 1220 N N . CYS A 1 153 ? 27.038 15.988 -11.208 1.00 84.06 153 CYS A N 1
ATOM 1221 C CA . CYS A 1 153 ? 25.887 16.346 -12.024 1.00 84.06 153 CYS A CA 1
ATOM 1222 C C . CYS A 1 153 ? 25.644 17.853 -11.955 1.00 84.06 153 CYS A C 1
ATOM 1224 O O . CYS A 1 153 ? 25.322 18.377 -10.893 1.00 84.06 153 CYS A O 1
ATOM 1226 N N . GLU A 1 154 ? 25.729 18.540 -13.088 1.00 79.19 154 GLU A N 1
ATOM 1227 C CA . GLU A 1 154 ? 25.547 19.995 -13.173 1.00 79.19 154 GLU A CA 1
ATOM 1228 C C . GLU A 1 154 ? 24.101 20.444 -12.899 1.00 79.19 154 GLU A C 1
ATOM 1230 O O . GLU A 1 154 ? 23.873 21.570 -12.472 1.00 79.19 154 GLU A O 1
ATOM 1235 N N . LEU A 1 155 ? 23.115 19.556 -13.077 1.00 82.44 155 LEU A N 1
ATOM 1236 C CA . LEU A 1 155 ? 21.695 19.878 -12.882 1.00 82.44 155 LEU A CA 1
ATOM 1237 C C . LEU A 1 155 ? 21.260 19.847 -11.411 1.00 82.44 155 LEU A C 1
ATOM 1239 O O . LEU A 1 155 ? 20.299 20.519 -11.042 1.00 82.44 155 LEU A O 1
ATOM 1243 N N . CYS A 1 156 ? 21.923 19.052 -10.568 1.00 84.25 156 CYS A N 1
ATOM 1244 C CA . CYS A 1 156 ? 21.541 18.899 -9.158 1.00 84.25 156 CYS A CA 1
ATOM 1245 C C . CYS A 1 156 ? 22.708 18.896 -8.171 1.00 84.25 156 CYS A C 1
ATOM 1247 O O . CYS A 1 156 ? 22.510 18.604 -6.991 1.00 84.25 156 CYS A O 1
ATOM 1249 N N . GLY A 1 157 ? 23.926 19.161 -8.640 1.00 81.12 157 GLY A N 1
ATOM 1250 C CA . GLY A 1 157 ? 25.132 19.242 -7.817 1.00 81.12 157 GLY A CA 1
ATOM 1251 C C . GLY A 1 157 ? 25.522 17.934 -7.123 1.00 81.12 157 GLY A C 1
ATOM 1252 O O . GLY A 1 157 ? 26.264 17.957 -6.147 1.00 81.12 157 GLY A O 1
ATOM 1253 N N . SER A 1 158 ? 25.003 16.786 -7.567 1.00 83.31 158 SER A N 1
ATOM 1254 C CA . SER A 1 158 ? 25.257 15.491 -6.923 1.00 83.31 158 SER A CA 1
ATOM 1255 C C . SER A 1 158 ? 26.429 14.759 -7.572 1.00 83.31 158 SER A C 1
ATOM 1257 O O . SER A 1 158 ? 26.485 14.647 -8.793 1.00 83.31 158 SER A O 1
ATOM 1259 N N . PHE A 1 159 ? 27.343 14.214 -6.766 1.00 83.69 159 PHE A N 1
ATOM 1260 C CA . PHE A 1 159 ? 28.433 13.363 -7.252 1.00 83.69 159 PHE A CA 1
ATOM 1261 C C . PHE A 1 159 ? 27.937 11.938 -7.512 1.00 83.69 159 PHE A C 1
ATOM 1263 O O . PHE A 1 159 ? 27.493 11.250 -6.589 1.00 83.69 159 PHE A O 1
ATOM 1270 N N . VAL A 1 160 ? 28.038 11.477 -8.757 1.00 84.31 160 VAL A N 1
ATOM 1271 C CA . VAL A 1 160 ? 27.498 10.192 -9.219 1.00 84.31 160 VAL A CA 1
ATOM 1272 C C . VAL A 1 160 ? 28.522 9.395 -10.014 1.00 84.31 160 VAL A C 1
ATOM 1274 O O . VAL A 1 160 ? 29.264 9.948 -10.814 1.00 84.31 160 VAL A O 1
ATOM 1277 N N . SER A 1 161 ? 28.554 8.078 -9.816 1.00 82.50 161 SER A N 1
ATOM 1278 C CA . SER A 1 161 ? 29.469 7.175 -10.532 1.00 82.50 161 SER A CA 1
ATOM 1279 C C . SER A 1 161 ? 29.159 7.080 -12.030 1.00 82.50 161 SER A C 1
ATOM 1281 O O . SER A 1 161 ? 30.068 7.031 -12.847 1.00 82.50 161 SER A O 1
ATOM 1283 N N . GLU A 1 162 ? 27.878 7.118 -12.406 1.00 81.94 162 GLU A N 1
ATOM 1284 C CA . GLU A 1 162 ? 27.434 7.035 -13.801 1.00 81.94 162 GLU A CA 1
ATOM 1285 C C . GLU A 1 162 ? 26.561 8.236 -14.170 1.00 81.94 162 GLU A C 1
ATOM 1287 O O . GLU A 1 162 ? 25.332 8.210 -14.049 1.00 81.94 162 GLU A O 1
ATOM 1292 N N . LEU A 1 163 ? 27.197 9.308 -14.648 1.00 79.31 163 LEU A N 1
ATOM 1293 C CA . LEU A 1 163 ? 26.499 10.549 -14.992 1.00 79.31 163 LEU A CA 1
ATOM 1294 C C . LEU A 1 163 ? 25.416 10.339 -16.065 1.00 79.31 163 LEU A C 1
ATOM 1296 O O . LEU A 1 163 ? 24.327 10.895 -15.952 1.00 79.31 163 LEU A O 1
ATOM 1300 N N . GLY A 1 164 ? 25.669 9.490 -17.068 1.00 80.81 164 GLY A N 1
ATOM 1301 C CA . GLY A 1 164 ? 24.707 9.197 -18.138 1.00 80.81 164 GLY A CA 1
ATOM 1302 C C . GLY A 1 164 ? 23.423 8.529 -17.637 1.00 80.81 164 GLY A C 1
ATOM 1303 O O . GLY A 1 164 ? 22.325 8.935 -18.014 1.00 80.81 164 GLY A O 1
ATOM 1304 N N . ALA A 1 165 ? 23.545 7.549 -16.738 1.00 79.94 165 ALA A N 1
ATOM 1305 C CA . ALA A 1 165 ? 22.393 6.892 -16.129 1.00 79.94 165 ALA A CA 1
ATOM 1306 C C . ALA A 1 165 ? 21.665 7.827 -15.148 1.00 79.94 165 ALA A C 1
ATOM 1308 O O . ALA A 1 165 ? 20.436 7.882 -15.141 1.00 79.94 165 ALA A O 1
ATOM 1309 N N . HIS A 1 166 ? 22.413 8.617 -14.373 1.00 81.81 166 HIS A N 1
ATOM 1310 C CA . HIS A 1 166 ? 21.862 9.600 -13.442 1.00 81.81 166 HIS A CA 1
ATOM 1311 C C . HIS A 1 166 ? 21.059 10.709 -14.141 1.00 81.81 166 HIS A C 1
ATOM 1313 O O . HIS A 1 166 ? 19.990 11.081 -13.655 1.00 81.81 166 HIS A O 1
ATOM 1319 N N . ARG A 1 167 ? 21.506 11.192 -15.311 1.00 81.25 167 ARG A N 1
ATOM 1320 C CA . ARG A 1 167 ? 20.800 12.232 -16.087 1.00 81.25 167 ARG A CA 1
ATOM 1321 C C . ARG A 1 167 ? 19.347 11.874 -16.411 1.00 81.25 167 ARG A C 1
ATOM 1323 O O . ARG A 1 167 ? 18.519 12.777 -16.512 1.00 81.25 167 ARG A O 1
ATOM 1330 N N . ARG A 1 168 ? 19.007 10.581 -16.478 1.00 83.25 168 ARG A N 1
ATOM 1331 C CA . ARG A 1 168 ? 17.633 10.092 -16.710 1.00 83.25 168 ARG A CA 1
ATOM 1332 C C . ARG A 1 168 ? 16.646 10.526 -15.627 1.00 83.25 168 ARG A C 1
ATOM 1334 O O . ARG A 1 168 ? 15.452 10.636 -15.885 1.00 83.25 168 ARG A O 1
ATOM 1341 N N . ILE A 1 169 ? 17.132 10.821 -14.419 1.00 79.56 169 ILE A N 1
ATOM 1342 C CA . ILE A 1 169 ? 16.308 11.357 -13.326 1.00 79.56 169 ILE A CA 1
ATOM 1343 C C . ILE A 1 169 ? 15.807 12.769 -13.668 1.00 79.56 169 ILE A C 1
ATOM 1345 O O . ILE A 1 169 ? 14.691 13.128 -13.296 1.00 79.56 169 ILE A O 1
ATOM 1349 N N . HIS A 1 170 ? 16.597 13.553 -14.406 1.00 80.06 170 HIS A N 1
ATOM 1350 C CA . HIS A 1 170 ? 16.230 14.905 -14.828 1.00 80.06 170 HIS A CA 1
ATOM 1351 C C . HIS A 1 170 ? 15.372 14.906 -16.090 1.00 80.06 170 HIS A C 1
ATOM 1353 O O . HIS A 1 170 ? 14.382 15.630 -16.153 1.00 80.06 170 HIS A O 1
ATOM 1359 N N . THR A 1 171 ? 15.716 14.074 -17.075 1.00 80.44 171 THR A N 1
ATOM 1360 C CA . THR A 1 171 ? 15.000 14.020 -18.360 1.00 80.44 171 THR A CA 1
ATOM 1361 C C . THR A 1 171 ? 13.696 13.222 -18.294 1.00 80.44 171 THR A C 1
ATOM 1363 O O . THR A 1 171 ? 12.885 13.308 -19.209 1.00 80.44 171 THR A O 1
ATOM 1366 N N . LYS A 1 172 ? 13.467 12.458 -17.211 1.00 75.31 172 LYS A N 1
ATOM 1367 C CA . LYS A 1 172 ? 12.366 11.482 -17.066 1.00 75.31 172 LYS A CA 1
ATOM 1368 C C . LYS A 1 172 ? 12.342 10.420 -18.173 1.00 75.31 172 LYS A C 1
ATOM 1370 O O . LYS A 1 172 ? 11.328 9.750 -18.372 1.00 75.31 172 LYS A O 1
ATOM 1375 N N . GLU A 1 173 ? 13.4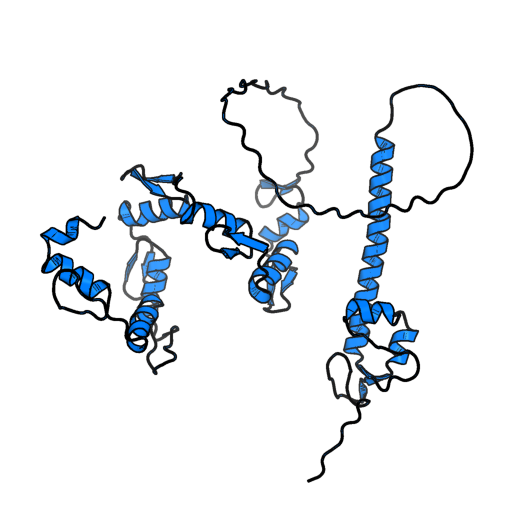61 10.229 -18.865 1.00 80.12 173 GLU A N 1
ATOM 1376 C CA . GLU A 1 173 ? 13.616 9.162 -19.842 1.00 80.12 173 GLU A CA 1
ATOM 1377 C C . GLU A 1 173 ? 13.511 7.803 -19.151 1.00 80.12 173 GLU A C 1
ATOM 1379 O O . GLU A 1 173 ? 14.213 7.498 -18.182 1.00 80.12 173 GLU A O 1
ATOM 1384 N N . THR A 1 174 ? 12.623 6.967 -19.671 1.00 81.50 174 THR A N 1
ATOM 1385 C CA . THR A 1 174 ? 12.331 5.640 -19.128 1.00 81.50 174 THR A CA 1
ATOM 1386 C C . THR A 1 174 ? 12.486 4.599 -20.237 1.00 81.50 174 THR A C 1
ATOM 1388 O O . THR A 1 174 ? 11.501 4.074 -20.742 1.00 81.50 174 THR A O 1
ATOM 1391 N N . PRO A 1 175 ? 13.731 4.314 -20.665 1.00 85.31 175 PRO A N 1
ATOM 1392 C CA . PRO A 1 175 ? 13.987 3.509 -21.861 1.00 85.31 175 PRO A CA 1
ATOM 1393 C C . PRO A 1 175 ? 13.589 2.034 -21.713 1.00 85.31 175 PRO A C 1
ATOM 1395 O O . PRO A 1 175 ? 13.542 1.314 -22.702 1.00 85.31 175 PRO A O 1
ATOM 1398 N N . TYR A 1 176 ? 13.312 1.566 -20.495 1.00 89.50 176 TYR A N 1
ATOM 1399 C CA . TYR A 1 176 ? 12.983 0.168 -20.234 1.00 89.50 176 TYR A CA 1
ATOM 1400 C C . TYR A 1 176 ? 11.482 0.011 -20.025 1.00 89.50 176 TYR A C 1
ATOM 1402 O O . TYR A 1 176 ? 10.967 0.395 -18.976 1.00 89.50 176 TYR A O 1
ATOM 1410 N N . ILE A 1 177 ? 10.788 -0.557 -21.007 1.00 90.38 177 ILE A N 1
ATOM 1411 C CA . ILE A 1 177 ? 9.329 -0.699 -21.012 1.00 90.38 177 ILE A CA 1
ATOM 1412 C C . ILE A 1 177 ? 8.946 -2.134 -20.646 1.00 90.38 177 ILE A C 1
ATOM 1414 O O . ILE A 1 177 ? 9.504 -3.095 -21.170 1.00 90.38 177 ILE A O 1
ATOM 1418 N N . CYS A 1 178 ? 7.983 -2.284 -19.739 1.00 92.00 178 CYS A N 1
ATOM 1419 C CA . CYS A 1 178 ? 7.417 -3.577 -19.386 1.00 92.00 178 CYS A CA 1
ATOM 1420 C C . CYS A 1 178 ? 6.515 -4.103 -20.500 1.00 92.00 178 CYS A C 1
ATOM 1422 O O . CYS A 1 178 ? 5.500 -3.488 -20.817 1.00 92.00 178 CYS A O 1
ATOM 1424 N N . SER A 1 179 ? 6.839 -5.284 -21.026 1.00 91.31 179 SER A N 1
ATOM 1425 C CA . SER A 1 179 ? 6.056 -5.962 -22.065 1.00 91.31 179 SER A CA 1
ATOM 1426 C C . SER A 1 179 ? 4.653 -6.380 -21.609 1.00 91.31 179 SER A C 1
ATOM 1428 O O . SER A 1 179 ? 3.768 -6.535 -22.440 1.00 91.31 179 SER A O 1
ATOM 1430 N N . TYR A 1 180 ? 4.421 -6.530 -20.301 1.00 89.25 180 TYR A N 1
ATOM 1431 C CA . TYR A 1 180 ? 3.137 -6.991 -19.759 1.00 89.25 180 TYR A CA 1
ATOM 1432 C C . TYR A 1 180 ? 2.132 -5.868 -19.474 1.00 89.25 180 TYR A C 1
ATOM 1434 O O . TYR A 1 180 ? 0.928 -6.102 -19.512 1.00 89.25 180 TYR A O 1
ATOM 1442 N N . CYS A 1 181 ? 2.595 -4.667 -19.112 1.00 91.88 181 CYS A N 1
ATOM 1443 C CA . CYS A 1 181 ? 1.706 -3.571 -18.698 1.00 91.88 181 CYS A CA 1
ATOM 1444 C C . CYS A 1 181 ? 2.083 -2.192 -19.247 1.00 91.88 181 CYS A C 1
ATOM 1446 O O . CYS A 1 181 ? 1.466 -1.199 -18.863 1.00 91.88 181 CYS A O 1
ATOM 1448 N N . GLY A 1 182 ? 3.107 -2.103 -20.099 1.00 87.00 182 GLY A N 1
ATOM 1449 C CA . GLY A 1 182 ? 3.551 -0.852 -20.717 1.00 87.00 182 GLY A CA 1
ATOM 1450 C C . GLY A 1 182 ? 4.212 0.144 -19.760 1.00 87.00 182 GLY A C 1
ATOM 1451 O O . GLY A 1 182 ? 4.625 1.215 -20.194 1.00 87.00 182 GLY A O 1
ATOM 1452 N N . ILE A 1 183 ? 4.344 -0.177 -18.465 1.00 90.38 183 ILE A N 1
ATOM 1453 C CA . ILE A 1 183 ? 5.030 0.691 -17.500 1.00 90.38 183 ILE A CA 1
ATOM 1454 C C . ILE A 1 183 ? 6.508 0.786 -17.866 1.00 90.38 183 ILE A C 1
ATOM 1456 O O . ILE A 1 183 ? 7.192 -0.229 -17.995 1.00 90.38 183 ILE A O 1
ATOM 1460 N N . SER A 1 184 ? 7.009 2.013 -17.964 1.00 88.94 184 SER A N 1
ATOM 1461 C CA . SER A 1 184 ? 8.398 2.299 -18.284 1.00 88.94 184 SER A CA 1
ATOM 1462 C C . SER A 1 184 ? 9.219 2.672 -17.042 1.00 88.94 184 SER A C 1
ATOM 1464 O O . SER A 1 184 ? 8.722 3.241 -16.067 1.00 88.94 184 SER A O 1
ATOM 1466 N N . MET A 1 185 ? 10.505 2.321 -17.047 1.00 88.06 185 MET A N 1
ATOM 1467 C CA . MET A 1 185 ? 11.438 2.503 -15.935 1.00 88.06 185 MET A CA 1
ATOM 1468 C C . MET A 1 185 ? 12.786 3.052 -16.409 1.00 88.06 185 MET A C 1
ATOM 1470 O O . MET A 1 185 ? 13.199 2.882 -17.555 1.00 88.06 185 MET A O 1
ATOM 1474 N N . THR A 1 186 ? 13.493 3.728 -15.501 1.00 86.38 186 THR A N 1
ATOM 1475 C CA . THR A 1 186 ? 14.781 4.390 -15.780 1.00 86.38 186 THR A CA 1
ATOM 1476 C C . THR A 1 186 ? 15.959 3.413 -15.878 1.00 86.38 186 THR A C 1
ATOM 1478 O O . THR A 1 186 ? 16.924 3.676 -16.601 1.00 86.38 186 THR A O 1
ATOM 1481 N N . HIS A 1 187 ? 15.867 2.272 -15.183 1.00 83.88 187 HIS A N 1
ATOM 1482 C CA . HIS A 1 187 ? 16.899 1.231 -15.116 1.00 83.88 187 HIS A CA 1
ATOM 1483 C C . HIS A 1 187 ? 16.321 -0.162 -15.388 1.00 83.88 187 HIS A C 1
ATOM 1485 O O . HIS A 1 187 ? 15.240 -0.487 -14.894 1.00 83.88 187 HIS A O 1
ATOM 1491 N N . ASN A 1 188 ? 17.089 -1.006 -16.085 1.00 86.31 188 ASN A N 1
ATOM 1492 C CA . ASN A 1 188 ? 16.697 -2.378 -16.415 1.00 86.31 188 ASN A CA 1
ATOM 1493 C C . ASN A 1 188 ? 16.480 -3.242 -15.160 1.00 86.31 188 ASN A C 1
ATOM 1495 O O . ASN A 1 188 ? 15.516 -3.991 -15.065 1.00 86.31 188 ASN A O 1
ATOM 1499 N N . SER A 1 189 ? 17.318 -3.075 -14.132 1.00 87.94 189 SER A N 1
ATOM 1500 C CA . SER A 1 189 ? 17.172 -3.795 -12.857 1.00 87.94 189 SER A CA 1
ATOM 1501 C C . SER A 1 189 ? 15.831 -3.524 -12.163 1.00 87.94 189 SER A C 1
ATOM 1503 O O . SER A 1 189 ? 15.267 -4.408 -11.516 1.00 87.94 189 SER A O 1
ATOM 1505 N N . ASN A 1 190 ? 15.283 -2.315 -12.321 1.00 89.00 190 ASN A N 1
ATOM 1506 C CA . ASN A 1 190 ? 13.948 -1.994 -11.828 1.00 89.00 190 ASN A CA 1
ATOM 1507 C C . ASN A 1 190 ? 12.867 -2.685 -12.661 1.00 89.00 190 ASN A C 1
ATOM 1509 O O . ASN A 1 190 ? 11.915 -3.189 -12.069 1.00 89.00 190 ASN A O 1
ATOM 1513 N N . LEU A 1 191 ? 13.039 -2.751 -13.986 1.00 91.00 191 LEU A N 1
ATOM 1514 C CA . LEU A 1 191 ? 12.121 -3.452 -14.880 1.00 91.00 191 LEU A CA 1
ATOM 1515 C C . LEU A 1 191 ? 12.053 -4.949 -14.562 1.00 91.00 191 LEU A C 1
ATOM 1517 O O . LEU A 1 191 ? 10.961 -5.467 -14.345 1.00 91.00 191 LEU A O 1
ATOM 1521 N N . LEU A 1 192 ? 13.198 -5.622 -14.444 1.00 90.25 192 LEU A N 1
ATOM 1522 C CA . LEU A 1 192 ? 13.249 -7.044 -14.088 1.00 90.25 192 LEU A CA 1
ATOM 1523 C C . LEU A 1 192 ? 12.573 -7.308 -12.739 1.00 90.25 192 LEU A C 1
ATOM 1525 O O . LEU A 1 192 ? 11.690 -8.155 -12.632 1.00 90.25 192 LEU A O 1
ATOM 1529 N N . ARG A 1 193 ? 12.888 -6.497 -11.721 1.00 88.44 193 ARG A N 1
ATOM 1530 C CA . ARG A 1 193 ? 12.241 -6.593 -10.406 1.00 88.44 193 ARG A CA 1
ATOM 1531 C C . ARG A 1 193 ? 10.735 -6.342 -10.473 1.00 88.44 193 ARG A C 1
ATOM 1533 O O . ARG A 1 193 ? 9.977 -6.963 -9.730 1.00 88.44 193 ARG A O 1
ATOM 1540 N N . HIS A 1 194 ? 10.282 -5.414 -11.308 1.00 90.06 194 HIS A N 1
ATOM 1541 C CA . HIS A 1 194 ? 8.860 -5.166 -11.523 1.00 90.06 194 HIS A CA 1
ATOM 1542 C C . HIS A 1 194 ? 8.178 -6.381 -12.160 1.00 90.06 194 HIS A C 1
ATOM 1544 O O . HIS A 1 194 ? 7.156 -6.820 -11.636 1.00 90.06 194 HIS A O 1
ATOM 1550 N N . ILE A 1 195 ? 8.761 -6.960 -13.214 1.00 91.25 195 ILE A N 1
ATOM 1551 C CA . ILE A 1 195 ? 8.233 -8.166 -13.867 1.00 91.25 195 ILE A CA 1
ATOM 1552 C C . ILE A 1 195 ? 8.121 -9.307 -12.855 1.00 91.25 195 ILE A C 1
ATOM 1554 O O . ILE A 1 195 ? 7.038 -9.867 -12.673 1.00 91.25 195 ILE A O 1
ATOM 1558 N N . ASP A 1 196 ? 9.193 -9.569 -12.113 1.00 90.00 196 ASP A N 1
ATOM 1559 C CA . ASP A 1 196 ? 9.222 -10.613 -11.092 1.00 90.00 196 ASP A CA 1
ATOM 1560 C C . ASP A 1 196 ? 8.174 -10.399 -9.999 1.00 90.00 196 ASP A C 1
ATOM 1562 O O . ASP A 1 196 ? 7.495 -11.336 -9.590 1.00 90.00 196 ASP A O 1
ATOM 1566 N N . SER A 1 197 ? 8.033 -9.170 -9.499 1.00 90.31 197 SER A N 1
ATOM 1567 C CA . SER A 1 197 ? 7.193 -8.892 -8.329 1.00 90.31 197 SER A CA 1
ATOM 1568 C C . SER A 1 197 ? 5.716 -8.673 -8.647 1.00 90.31 197 SER A C 1
ATOM 1570 O O . SER A 1 197 ? 4.872 -8.993 -7.808 1.00 90.31 197 SER A O 1
ATOM 1572 N N . VAL A 1 198 ? 5.395 -8.127 -9.821 1.00 90.38 198 VAL A N 1
ATOM 1573 C CA . VAL A 1 198 ? 4.028 -7.746 -10.208 1.00 90.38 198 VAL A CA 1
ATOM 1574 C C . VAL A 1 198 ? 3.389 -8.798 -11.105 1.00 90.38 198 VAL A C 1
ATOM 1576 O O . VAL A 1 198 ? 2.242 -9.173 -10.862 1.00 90.38 198 VAL A O 1
ATOM 1579 N N . HIS A 1 199 ? 4.122 -9.288 -12.107 1.00 91.69 199 HIS A N 1
ATOM 1580 C CA . HIS A 1 199 ? 3.580 -10.189 -13.125 1.00 91.69 199 HIS A CA 1
ATOM 1581 C C . HIS A 1 199 ? 3.804 -11.654 -12.760 1.00 91.69 199 HIS A C 1
ATOM 1583 O O . HIS A 1 199 ? 2.840 -12.409 -12.664 1.00 91.69 199 HIS A O 1
ATOM 1589 N N . LEU A 1 200 ? 5.046 -12.036 -12.462 1.00 90.25 200 LEU A N 1
ATOM 1590 C CA . LEU A 1 200 ? 5.382 -13.420 -12.107 1.00 90.25 200 LEU A CA 1
ATOM 1591 C C . LEU A 1 200 ? 5.108 -13.740 -10.631 1.00 90.25 200 LEU A C 1
ATOM 1593 O O . LEU A 1 200 ? 5.039 -14.906 -10.254 1.00 90.25 200 LEU A O 1
ATOM 1597 N N . LYS A 1 201 ? 4.966 -12.710 -9.782 1.00 87.88 201 LYS A N 1
ATOM 1598 C CA . LYS A 1 201 ? 4.825 -12.818 -8.315 1.00 87.88 201 LYS A CA 1
ATOM 1599 C C . LYS A 1 201 ? 5.863 -13.761 -7.689 1.00 87.88 201 LYS A C 1
ATOM 1601 O O . LYS A 1 201 ? 5.574 -14.466 -6.721 1.00 87.88 201 LYS A O 1
ATOM 1606 N N . ARG A 1 202 ? 7.082 -13.754 -8.230 1.00 91.06 202 ARG A N 1
ATOM 1607 C CA . ARG A 1 202 ? 8.181 -14.622 -7.815 1.00 91.06 202 ARG A CA 1
ATOM 1608 C C . ARG A 1 202 ? 8.558 -14.330 -6.368 1.00 91.06 202 ARG A C 1
ATOM 1610 O O . ARG A 1 202 ? 9.013 -13.235 -6.034 1.00 91.06 202 ARG A O 1
ATOM 1617 N N . ILE A 1 203 ? 8.360 -15.320 -5.505 1.00 92.31 203 ILE A N 1
ATOM 1618 C CA . ILE A 1 203 ? 8.741 -15.244 -4.096 1.00 92.31 203 ILE A CA 1
ATOM 1619 C C . ILE A 1 203 ? 10.243 -15.494 -4.004 1.00 92.31 203 ILE A C 1
ATOM 1621 O O . ILE A 1 203 ? 10.713 -16.566 -4.365 1.00 92.31 203 ILE A O 1
ATOM 1625 N N . ILE A 1 204 ? 10.984 -14.506 -3.507 1.00 90.81 204 ILE A N 1
ATOM 1626 C CA . ILE A 1 204 ? 12.442 -14.591 -3.350 1.00 90.81 204 ILE A CA 1
ATOM 1627 C C . ILE A 1 204 ? 12.860 -14.940 -1.919 1.00 90.81 204 ILE A C 1
ATOM 1629 O O . ILE A 1 204 ? 13.957 -15.438 -1.698 1.00 90.81 204 ILE A O 1
ATOM 1633 N N . LYS A 1 205 ? 12.004 -14.663 -0.927 1.00 93.44 205 LYS A N 1
ATOM 1634 C CA . LYS A 1 205 ? 12.242 -15.032 0.474 1.00 93.44 205 LYS A CA 1
ATOM 1635 C C . LYS A 1 205 ? 10.920 -15.294 1.178 1.00 93.44 205 LYS A C 1
ATOM 1637 O O . LYS A 1 205 ? 9.953 -14.552 0.989 1.00 93.44 205 LYS A O 1
ATOM 1642 N N . ARG A 1 206 ? 10.900 -16.336 2.003 1.00 95.44 206 ARG A N 1
ATOM 1643 C CA . ARG A 1 206 ? 9.805 -16.658 2.920 1.00 95.44 206 ARG A CA 1
ATOM 1644 C C . ARG A 1 206 ? 10.209 -16.314 4.346 1.00 95.44 206 ARG A C 1
ATOM 1646 O O . ARG A 1 206 ? 11.387 -16.394 4.692 1.00 95.44 206 ARG A O 1
ATOM 1653 N N . CYS A 1 207 ? 9.235 -15.877 5.134 1.00 94.69 207 CYS A N 1
ATOM 1654 C CA . CYS A 1 207 ? 9.391 -15.744 6.574 1.00 94.69 207 CYS A CA 1
ATOM 1655 C C . CYS A 1 207 ? 9.317 -17.115 7.227 1.00 94.69 207 CYS A C 1
ATOM 1657 O O . CYS A 1 207 ? 8.332 -17.814 7.051 1.00 94.69 207 CYS A O 1
ATOM 1659 N N . GLU A 1 208 ? 10.336 -17.469 7.998 1.00 92.38 208 GLU A N 1
ATOM 1660 C CA . GLU A 1 208 ? 10.410 -18.761 8.687 1.00 92.38 208 GLU A CA 1
ATOM 1661 C C . GLU A 1 208 ? 9.396 -18.866 9.843 1.00 92.38 208 GLU A C 1
ATOM 1663 O O . GLU A 1 208 ? 8.980 -19.959 10.195 1.00 92.38 208 GLU A O 1
ATOM 1668 N N . GLU A 1 209 ? 8.920 -17.737 10.380 1.00 90.81 209 GLU A N 1
ATOM 1669 C CA . GLU A 1 209 ? 7.979 -17.714 11.510 1.00 90.81 209 GLU A CA 1
ATOM 1670 C C . GLU A 1 209 ? 6.496 -17.751 11.099 1.00 90.81 209 GLU A C 1
ATOM 1672 O O . GLU A 1 209 ? 5.650 -18.182 11.878 1.00 90.81 209 GLU A O 1
ATOM 1677 N N . CYS A 1 210 ? 6.139 -17.266 9.903 1.00 93.50 210 CYS A N 1
ATOM 1678 C CA . CYS A 1 210 ? 4.738 -17.223 9.451 1.00 93.50 210 CYS A CA 1
ATOM 1679 C C . CYS A 1 210 ? 4.513 -17.695 8.006 1.00 93.50 210 CYS A C 1
ATOM 1681 O O . CYS A 1 210 ? 3.435 -17.476 7.453 1.00 93.50 210 CYS A O 1
ATOM 1683 N N . ASP A 1 211 ? 5.544 -18.263 7.376 1.00 91.56 211 ASP A N 1
ATOM 1684 C CA . ASP A 1 211 ? 5.599 -18.753 5.985 1.00 91.56 211 ASP A CA 1
ATOM 1685 C C . ASP A 1 211 ? 5.155 -17.744 4.904 1.00 91.56 211 ASP A C 1
ATOM 1687 O O . ASP A 1 211 ? 4.910 -18.051 3.731 1.00 91.56 211 ASP A O 1
ATOM 1691 N N . LYS A 1 212 ? 5.077 -16.460 5.261 1.00 92.81 212 LYS A N 1
ATOM 1692 C CA . LYS A 1 212 ? 4.677 -15.428 4.311 1.00 92.81 212 LYS A CA 1
ATOM 1693 C C . LYS A 1 212 ? 5.769 -15.223 3.261 1.00 92.81 212 LYS A C 1
ATOM 1695 O O . LYS A 1 212 ? 6.919 -14.937 3.592 1.00 92.81 212 LYS A O 1
ATOM 1700 N N . GLY A 1 213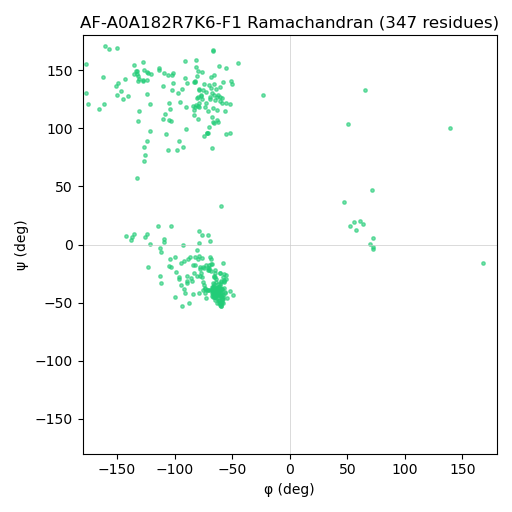 ? 5.394 -15.329 1.987 1.00 93.06 213 GLY A N 1
ATOM 1701 C CA . GLY A 1 213 ? 6.279 -15.086 0.848 1.00 93.06 213 GLY A CA 1
ATOM 1702 C C . GLY A 1 213 ? 6.420 -13.604 0.489 1.00 93.06 213 GLY A C 1
ATOM 1703 O O . GLY A 1 213 ? 5.446 -12.848 0.503 1.00 93.06 213 GLY A O 1
ATOM 1704 N N . PHE A 1 214 ? 7.634 -13.196 0.123 1.00 92.88 214 PHE A N 1
ATOM 1705 C CA . PHE A 1 214 ? 7.981 -11.836 -0.282 1.00 92.88 214 PHE A CA 1
ATOM 1706 C C . PHE A 1 214 ? 8.689 -11.820 -1.632 1.00 92.88 214 PHE A C 1
ATOM 1708 O O . PHE A 1 214 ? 9.563 -12.638 -1.903 1.00 92.88 214 PHE A O 1
ATOM 1715 N N . THR A 1 215 ? 8.354 -10.825 -2.451 1.00 91.38 215 THR A N 1
ATOM 1716 C CA . THR A 1 215 ? 8.952 -10.588 -3.777 1.00 91.38 215 THR A CA 1
ATOM 1717 C C . THR A 1 215 ? 10.140 -9.613 -3.729 1.00 91.38 215 THR A C 1
ATOM 1719 O O . THR A 1 215 ? 10.740 -9.295 -4.750 1.00 91.38 215 THR A O 1
ATOM 1722 N N . SER A 1 216 ? 10.487 -9.098 -2.542 1.00 87.75 216 SER A N 1
ATOM 1723 C CA . SER A 1 216 ? 11.610 -8.177 -2.328 1.00 87.75 216 SER A CA 1
ATOM 1724 C C . SER A 1 216 ? 12.197 -8.319 -0.922 1.00 87.75 216 SER A C 1
ATOM 1726 O O . SER A 1 216 ? 11.451 -8.316 0.063 1.00 87.75 216 SER A O 1
ATOM 1728 N N . TYR A 1 217 ? 13.530 -8.330 -0.808 1.00 89.12 217 TYR A N 1
ATOM 1729 C CA . TYR A 1 217 ? 14.242 -8.364 0.475 1.00 89.12 217 TYR A CA 1
ATOM 1730 C C . TYR A 1 217 ? 13.910 -7.159 1.357 1.00 89.12 217 TYR A C 1
ATOM 1732 O O . TYR A 1 217 ? 13.846 -7.282 2.578 1.00 89.12 217 TYR A O 1
ATOM 1740 N N . PHE A 1 218 ? 13.623 -5.999 0.756 1.00 87.19 218 PHE A N 1
ATOM 1741 C CA . PHE A 1 218 ? 13.187 -4.824 1.508 1.00 87.19 218 PHE A CA 1
ATOM 1742 C C . PHE A 1 218 ? 11.833 -5.067 2.186 1.00 87.19 218 PHE A C 1
ATOM 1744 O O . PHE A 1 218 ? 11.664 -4.764 3.368 1.00 87.19 218 PHE A O 1
ATOM 1751 N N . SER A 1 219 ? 10.878 -5.644 1.448 1.00 89.75 219 SER A N 1
ATOM 1752 C CA . SER A 1 219 ? 9.551 -5.964 1.983 1.00 89.75 219 SER A CA 1
ATOM 1753 C C . SER A 1 219 ? 9.616 -7.050 3.058 1.00 89.75 219 SER A C 1
ATOM 1755 O O . SER A 1 219 ? 8.978 -6.895 4.098 1.00 89.75 219 SER A O 1
ATOM 1757 N N . TYR A 1 220 ? 10.465 -8.065 2.864 1.00 92.38 220 TYR A N 1
ATOM 1758 C CA . TYR A 1 220 ? 10.762 -9.088 3.865 1.00 92.38 220 TYR A CA 1
ATOM 1759 C C . TYR A 1 220 ? 11.347 -8.475 5.143 1.00 92.38 220 TYR A C 1
ATOM 1761 O O . TYR A 1 220 ? 10.789 -8.637 6.225 1.00 92.38 220 TYR A O 1
ATOM 1769 N N . GLY A 1 221 ? 12.410 -7.673 5.030 1.00 90.31 221 GLY A N 1
ATOM 1770 C CA . GLY A 1 221 ? 13.030 -7.023 6.185 1.00 90.31 221 GLY A CA 1
ATOM 1771 C C . GLY A 1 221 ? 12.085 -6.055 6.903 1.00 90.31 221 GLY A C 1
ATOM 1772 O O . GLY A 1 221 ? 12.129 -5.934 8.127 1.00 90.31 221 GLY A O 1
ATOM 1773 N N . SER A 1 222 ? 11.199 -5.372 6.170 1.00 88.12 222 SER A N 1
ATOM 1774 C CA . SER A 1 222 ? 10.149 -4.549 6.776 1.00 88.12 222 SER A CA 1
ATOM 1775 C C . SER A 1 222 ? 9.143 -5.395 7.550 1.00 88.12 222 SER A C 1
ATOM 1777 O O . SER A 1 222 ? 8.769 -5.029 8.661 1.00 88.12 222 SER A O 1
ATOM 1779 N N . HIS A 1 223 ? 8.725 -6.526 6.986 1.00 90.88 223 HIS A N 1
ATOM 1780 C CA . HIS A 1 223 ? 7.833 -7.462 7.651 1.00 90.88 223 HIS A CA 1
ATOM 1781 C C . HIS A 1 223 ? 8.453 -8.007 8.940 1.00 90.88 223 HIS A C 1
ATOM 1783 O O . HIS A 1 223 ? 7.838 -7.828 9.990 1.00 90.88 223 HIS A O 1
ATOM 1789 N N . MET A 1 224 ? 9.683 -8.529 8.894 1.00 90.06 224 MET A N 1
ATOM 1790 C CA . MET A 1 224 ? 10.378 -9.042 10.082 1.00 90.06 224 MET A CA 1
ATOM 1791 C C . MET A 1 224 ? 10.444 -7.989 11.194 1.00 90.06 224 MET A C 1
ATOM 1793 O O . MET A 1 224 ? 10.060 -8.253 12.329 1.00 90.06 224 MET A O 1
ATOM 1797 N N . ARG A 1 225 ? 10.804 -6.742 10.860 1.00 87.44 225 ARG A N 1
ATOM 1798 C CA . ARG A 1 225 ? 10.840 -5.637 11.837 1.00 87.44 225 ARG A CA 1
ATOM 1799 C C . ARG A 1 225 ? 9.480 -5.260 12.423 1.00 87.44 225 ARG A C 1
ATOM 1801 O O . ARG A 1 225 ? 9.427 -4.684 13.503 1.00 87.44 225 ARG A O 1
ATOM 1808 N N . SER A 1 226 ? 8.397 -5.474 11.686 1.00 85.44 226 SER A N 1
ATOM 1809 C CA . SER A 1 226 ? 7.061 -5.018 12.088 1.00 85.44 226 SER A CA 1
ATOM 1810 C C . SER A 1 226 ? 6.231 -6.081 12.800 1.00 85.44 226 SER A C 1
ATOM 1812 O O . SER A 1 226 ? 5.396 -5.712 13.623 1.00 85.44 226 SER A O 1
ATOM 1814 N N . HIS A 1 227 ? 6.450 -7.357 12.487 1.00 84.81 227 HIS A N 1
ATOM 1815 C CA . HIS A 1 227 ? 5.627 -8.467 12.966 1.00 84.81 227 HIS A CA 1
ATOM 1816 C C . HIS A 1 227 ? 6.352 -9.398 13.936 1.00 84.81 227 HIS A C 1
ATOM 1818 O O . HIS A 1 227 ? 5.706 -9.904 14.844 1.00 84.81 227 HIS A O 1
ATOM 1824 N N . HIS A 1 228 ? 7.662 -9.581 13.767 1.00 86.75 228 HIS A N 1
ATOM 1825 C CA . HIS A 1 228 ? 8.435 -10.582 14.509 1.00 86.75 228 HIS A CA 1
ATOM 1826 C C . HIS A 1 228 ? 9.444 -9.949 15.477 1.00 86.75 228 HIS A C 1
ATOM 1828 O O . HIS A 1 228 ? 9.757 -10.488 16.531 1.00 86.75 228 HIS A O 1
ATOM 1834 N N . SER A 1 229 ? 9.903 -8.734 15.180 1.00 82.38 229 SER A N 1
ATOM 1835 C CA . SER A 1 229 ? 10.789 -7.980 16.064 1.00 82.38 229 SER A CA 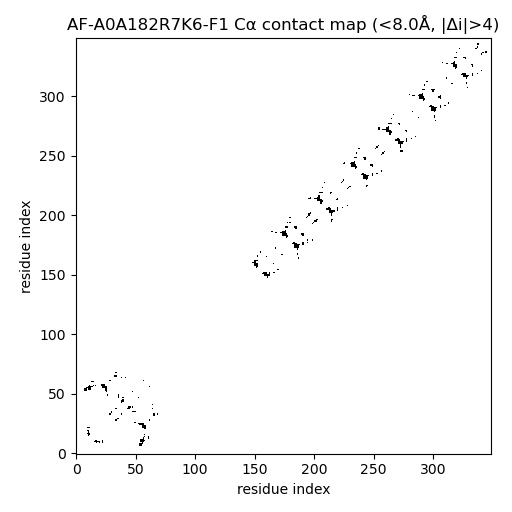1
ATOM 1836 C C . SER A 1 229 ? 10.028 -7.299 17.204 1.00 82.38 229 SER A C 1
ATOM 1838 O O . SER A 1 229 ? 9.138 -6.474 16.974 1.00 82.38 229 SER A O 1
ATOM 1840 N N . THR A 1 230 ? 10.470 -7.533 18.438 1.00 74.00 230 THR A N 1
ATOM 1841 C CA . THR A 1 230 ? 10.056 -6.757 19.621 1.00 74.00 230 THR A CA 1
ATOM 1842 C C . THR A 1 230 ? 10.732 -5.381 19.676 1.00 74.00 230 THR A C 1
ATOM 1844 O O . THR A 1 230 ? 10.220 -4.453 20.310 1.00 74.00 230 THR A O 1
ATOM 1847 N N . GLU A 1 231 ? 11.840 -5.190 18.950 1.00 74.81 231 GLU A N 1
ATOM 1848 C CA . GLU A 1 231 ? 12.566 -3.921 18.899 1.00 74.81 231 GLU A CA 1
ATOM 1849 C C . GLU A 1 231 ? 11.806 -2.849 18.105 1.00 74.81 231 GLU A C 1
ATOM 1851 O O . GLU A 1 231 ? 11.919 -2.717 16.882 1.00 74.81 231 GLU A O 1
ATOM 1856 N N . LYS A 1 232 ? 11.066 -2.000 18.817 1.00 80.88 232 LYS A N 1
ATOM 1857 C CA . LYS A 1 232 ? 10.522 -0.755 18.266 1.00 80.88 232 LYS A CA 1
ATOM 1858 C C . LYS A 1 232 ? 11.532 0.369 18.481 1.00 80.88 232 LYS A C 1
ATOM 1860 O O . LYS A 1 232 ? 11.641 0.909 19.581 1.00 80.88 232 LYS A O 1
ATOM 1865 N N . LYS A 1 233 ? 12.305 0.684 17.439 1.00 85.56 233 LYS A N 1
ATOM 1866 C CA . LYS A 1 233 ? 13.450 1.615 17.506 1.00 85.56 233 LYS A CA 1
ATOM 1867 C C . LYS A 1 233 ? 13.058 3.090 17.539 1.00 85.56 233 LYS A C 1
ATOM 1869 O O . LYS A 1 233 ? 13.829 3.909 18.021 1.00 85.56 233 LYS A O 1
ATOM 1874 N N . TYR A 1 234 ? 11.883 3.437 17.024 1.00 88.88 234 TYR A N 1
ATOM 1875 C CA . TYR A 1 234 ? 11.481 4.831 16.850 1.00 88.88 234 TYR A CA 1
ATOM 1876 C C . TYR A 1 234 ? 10.477 5.227 17.922 1.00 88.88 234 TYR A C 1
ATOM 1878 O O . TYR A 1 234 ? 9.380 4.683 17.962 1.00 88.88 234 TYR A O 1
ATOM 1886 N N . GLU A 1 235 ? 10.832 6.181 18.772 1.00 92.56 235 GLU A N 1
ATOM 1887 C CA . GLU A 1 235 ? 10.000 6.608 19.895 1.00 92.56 235 GLU A CA 1
ATOM 1888 C C . GLU A 1 235 ? 9.440 8.016 19.683 1.00 92.56 235 GLU A C 1
ATOM 1890 O O . GLU A 1 235 ? 10.135 8.931 19.234 1.00 92.56 235 GLU A O 1
ATOM 1895 N N . CYS A 1 236 ? 8.160 8.189 20.003 1.00 93.38 236 CYS A N 1
ATOM 1896 C CA . CYS A 1 236 ? 7.533 9.496 20.072 1.00 93.38 236 CYS A CA 1
ATOM 1897 C C . CYS A 1 236 ? 7.999 10.224 21.328 1.00 93.38 236 CYS A C 1
ATOM 1899 O O . CYS A 1 236 ? 7.696 9.799 22.433 1.00 93.38 236 CYS A O 1
ATOM 1901 N N . LYS A 1 237 ? 8.659 11.370 21.163 1.00 92.19 237 LYS A N 1
ATOM 1902 C CA . LYS A 1 237 ? 9.135 12.180 22.293 1.00 92.19 237 LYS A CA 1
ATOM 1903 C C . LYS A 1 237 ? 8.013 12.810 23.129 1.00 92.19 237 LYS A C 1
ATOM 1905 O O . LYS A 1 237 ? 8.272 13.253 24.236 1.00 92.19 237 LYS A O 1
ATOM 1910 N N . THR A 1 238 ? 6.789 12.876 22.598 1.00 91.56 238 THR A N 1
ATOM 1911 C CA . THR A 1 238 ? 5.648 13.521 23.267 1.00 91.56 238 THR A CA 1
ATOM 1912 C C . THR A 1 238 ? 4.847 12.549 24.131 1.00 91.56 238 THR A C 1
ATOM 1914 O O . THR A 1 238 ? 4.439 12.910 25.226 1.00 91.56 238 THR A O 1
ATOM 1917 N N . CYS A 1 239 ? 4.600 11.322 23.659 1.00 93.00 239 CYS A N 1
ATOM 1918 C CA . CYS A 1 239 ? 3.812 10.326 24.400 1.00 93.00 239 CYS A CA 1
ATOM 1919 C C . CYS A 1 239 ? 4.541 8.998 24.645 1.00 93.00 239 CYS A C 1
ATOM 1921 O O . CYS A 1 239 ? 3.910 8.021 25.044 1.00 93.00 239 CYS A O 1
ATOM 1923 N N . PHE A 1 240 ? 5.840 8.938 24.344 1.00 91.00 240 PHE A N 1
ATOM 1924 C CA . PHE A 1 240 ? 6.733 7.785 24.532 1.00 91.00 240 PHE A CA 1
ATOM 1925 C C . PHE A 1 240 ? 6.295 6.492 23.823 1.00 91.00 240 PHE A C 1
ATOM 1927 O O . PHE A 1 240 ? 6.859 5.420 24.034 1.00 91.00 240 PHE A O 1
ATOM 1934 N N . LYS A 1 241 ? 5.317 6.565 22.908 1.00 89.88 241 LYS A N 1
ATOM 1935 C CA . LYS A 1 241 ? 4.916 5.418 22.085 1.00 89.88 241 LYS A CA 1
ATOM 1936 C C . LYS A 1 241 ? 6.018 5.043 21.104 1.00 89.88 241 LYS A C 1
ATOM 1938 O O . LYS A 1 241 ? 6.556 5.897 20.400 1.00 89.88 241 LYS A O 1
ATOM 1943 N N . ARG A 1 242 ? 6.297 3.742 21.012 1.00 89.19 242 ARG A N 1
ATOM 1944 C CA . ARG A 1 242 ? 7.350 3.187 20.157 1.00 89.19 242 ARG A CA 1
ATOM 1945 C C . ARG A 1 242 ? 6.785 2.563 18.882 1.00 89.19 242 ARG A C 1
ATOM 1947 O O . ARG A 1 242 ? 5.716 1.951 18.891 1.00 89.19 242 ARG A O 1
ATOM 1954 N N . PHE A 1 243 ? 7.539 2.679 17.795 1.00 88.44 243 PHE A N 1
ATOM 1955 C CA . PHE A 1 243 ? 7.208 2.233 16.444 1.00 88.44 243 PHE A CA 1
ATOM 1956 C C . PHE A 1 243 ? 8.378 1.464 15.815 1.00 88.44 243 PHE A C 1
ATOM 1958 O O . PHE A 1 243 ? 9.549 1.741 16.081 1.00 88.44 243 PHE A O 1
ATOM 1965 N N . SER A 1 244 ? 8.056 0.509 14.943 1.00 87.00 244 SER A N 1
ATOM 1966 C CA . SER A 1 244 ? 9.034 -0.276 14.173 1.00 87.00 244 SER A CA 1
ATOM 1967 C C . SER A 1 244 ? 9.620 0.489 12.979 1.00 87.00 244 SER A C 1
ATOM 1969 O O . SER A 1 244 ? 10.716 0.173 12.517 1.00 87.00 244 SER A O 1
ATOM 1971 N N . HIS A 1 245 ? 8.927 1.529 12.497 1.00 85.56 245 HIS A N 1
ATOM 1972 C CA . HIS A 1 245 ? 9.351 2.351 11.364 1.00 85.56 245 HIS A CA 1
ATOM 1973 C C . HIS A 1 245 ? 9.262 3.850 11.661 1.00 85.56 245 HIS A C 1
ATOM 1975 O O . HIS A 1 245 ? 8.312 4.320 12.291 1.00 85.56 245 HIS A O 1
ATOM 1981 N N . HIS A 1 246 ? 10.208 4.614 11.109 1.00 88.38 246 HIS A N 1
ATOM 1982 C CA . HIS A 1 246 ? 10.215 6.076 11.186 1.00 88.38 246 HIS A CA 1
ATOM 1983 C C . HIS A 1 246 ? 8.962 6.702 10.552 1.00 88.38 246 HIS A C 1
ATOM 1985 O O . HIS A 1 246 ? 8.380 7.629 11.105 1.00 88.38 246 HIS A O 1
ATOM 1991 N N . SER A 1 247 ? 8.500 6.169 9.416 1.00 88.12 247 SER A N 1
ATOM 1992 C CA . SER A 1 247 ? 7.281 6.639 8.742 1.00 88.12 247 SER A CA 1
ATOM 1993 C C . SER A 1 247 ? 6.032 6.471 9.612 1.00 88.12 247 SER A C 1
ATOM 1995 O O . SER A 1 247 ? 5.168 7.347 9.623 1.00 88.12 247 SER A O 1
ATOM 1997 N N . SER A 1 248 ? 5.953 5.383 10.383 1.00 90.12 248 SER A N 1
ATOM 1998 C CA . SER A 1 248 ? 4.874 5.154 11.346 1.00 90.12 248 SER A CA 1
ATOM 1999 C C . SER A 1 248 ? 4.912 6.164 12.491 1.00 90.12 248 SER A C 1
ATOM 2001 O O . SER A 1 248 ? 3.864 6.705 12.838 1.00 90.12 248 SER A O 1
ATOM 2003 N N . LEU A 1 249 ? 6.100 6.462 13.032 1.00 92.50 249 LEU A N 1
ATOM 2004 C CA . LEU A 1 249 ? 6.275 7.505 14.047 1.00 92.50 249 LEU A CA 1
ATOM 2005 C C . LEU A 1 249 ? 5.873 8.887 13.508 1.00 92.50 249 LEU A C 1
ATOM 2007 O O . LEU A 1 249 ? 5.112 9.607 14.148 1.00 92.50 249 LEU A O 1
ATOM 2011 N N . TRP A 1 250 ? 6.341 9.248 12.315 1.00 90.75 250 TRP A N 1
ATOM 2012 C CA . TRP A 1 250 ? 6.003 10.521 11.677 1.00 90.75 250 TRP A CA 1
ATOM 2013 C C . TRP A 1 250 ? 4.489 10.676 11.479 1.00 90.75 250 TRP A C 1
ATOM 2015 O O . TRP A 1 250 ? 3.902 11.688 11.860 1.00 90.75 250 TRP A O 1
ATOM 2025 N N . LEU A 1 251 ? 3.831 9.635 10.961 1.00 89.94 251 LEU A N 1
ATOM 2026 C CA . LEU A 1 251 ? 2.382 9.621 10.779 1.00 89.94 251 LEU A CA 1
ATOM 2027 C C . LEU A 1 251 ? 1.628 9.690 12.113 1.00 89.94 251 LEU A C 1
ATOM 2029 O O . LEU A 1 251 ? 0.582 10.334 12.198 1.00 89.94 251 LEU A O 1
ATOM 2033 N N . HIS A 1 252 ? 2.144 9.028 13.148 1.00 91.00 252 HIS A N 1
ATOM 2034 C CA . HIS A 1 252 ? 1.604 9.121 14.497 1.00 91.00 252 HIS A CA 1
ATOM 2035 C C . HIS A 1 252 ? 1.683 10.552 15.030 1.00 91.00 252 HIS A C 1
ATOM 2037 O O . HIS A 1 252 ? 0.658 11.068 15.468 1.00 91.00 252 HIS A O 1
ATOM 2043 N N . ASN A 1 253 ? 2.838 11.212 14.920 1.00 90.69 253 ASN A N 1
ATOM 2044 C CA . ASN A 1 253 ? 3.008 12.595 15.366 1.00 90.69 253 ASN A CA 1
ATOM 2045 C C . ASN A 1 253 ? 2.018 13.532 14.665 1.00 90.69 253 ASN A C 1
ATOM 2047 O O . ASN A 1 253 ? 1.330 14.303 15.330 1.00 90.69 253 ASN A O 1
ATOM 2051 N N . ILE A 1 254 ? 1.851 13.392 13.346 1.00 89.56 254 ILE A N 1
ATOM 2052 C CA . ILE A 1 254 ? 0.865 14.176 12.587 1.00 89.56 254 ILE A CA 1
ATOM 2053 C C . ILE A 1 254 ? -0.557 13.947 13.096 1.00 89.56 254 ILE A C 1
ATOM 2055 O O . ILE A 1 254 ? -1.341 14.882 13.196 1.00 89.56 254 ILE A O 1
ATOM 2059 N N . ARG A 1 255 ? -0.934 12.702 13.391 1.00 88.44 255 ARG A N 1
ATOM 2060 C CA . ARG A 1 255 ? -2.318 12.382 13.764 1.00 88.44 255 ARG A CA 1
ATOM 2061 C C . ARG A 1 255 ? -2.637 12.732 15.214 1.00 88.44 255 ARG A C 1
ATOM 2063 O O . ARG A 1 255 ? -3.734 13.224 15.478 1.00 88.44 255 ARG A O 1
ATOM 2070 N N . ALA A 1 256 ? -1.711 12.440 16.119 1.00 88.50 256 ALA A N 1
ATOM 2071 C CA . ALA A 1 256 ? -1.928 12.475 17.560 1.00 88.50 256 ALA A CA 1
ATOM 2072 C C . ALA A 1 256 ? -1.476 13.781 18.221 1.00 88.50 256 ALA A C 1
ATOM 2074 O O . ALA A 1 256 ? -2.034 14.134 19.252 1.00 88.50 256 ALA A O 1
ATOM 2075 N N . HIS A 1 257 ? -0.486 14.476 17.653 1.00 88.88 257 HIS A N 1
ATOM 2076 C CA . HIS A 1 257 ? 0.160 15.615 18.315 1.00 88.88 257 HIS A CA 1
ATOM 2077 C C . HIS A 1 257 ? 0.118 16.913 17.510 1.00 88.88 257 HIS A C 1
ATOM 2079 O O . HIS A 1 257 ? 0.280 17.981 18.085 1.00 88.88 257 HIS A O 1
ATOM 2085 N N . MET A 1 258 ? -0.112 16.850 16.198 1.00 87.00 258 MET A N 1
ATOM 2086 C CA . MET A 1 258 ? -0.310 18.048 15.383 1.00 87.00 258 MET A CA 1
ATOM 2087 C C . MET A 1 258 ? -1.797 18.313 15.194 1.00 87.00 258 MET A C 1
ATOM 2089 O O . MET A 1 258 ? -2.521 17.418 14.760 1.00 87.00 258 MET A O 1
ATOM 2093 N N . ASP A 1 259 ? -2.251 19.537 15.442 1.00 84.38 259 ASP A N 1
ATOM 2094 C CA . ASP A 1 259 ? -3.644 19.930 15.184 1.00 84.38 259 ASP A CA 1
ATOM 2095 C C . ASP A 1 259 ? -3.875 20.530 13.799 1.00 84.38 259 ASP A C 1
ATOM 2097 O O . ASP A 1 259 ? -5.008 20.544 13.312 1.00 84.38 259 ASP A O 1
ATOM 2101 N N . GLU A 1 260 ? -2.803 20.909 13.106 1.00 85.69 260 GLU A N 1
ATOM 2102 C CA . GLU A 1 260 ? -2.867 21.449 11.752 1.00 85.69 260 GLU A CA 1
ATOM 2103 C C . GLU A 1 260 ? -3.478 20.453 10.753 1.00 85.69 260 GLU A C 1
ATOM 2105 O O . GLU A 1 260 ? -2.986 19.341 10.533 1.00 85.69 260 GLU A O 1
ATOM 2110 N N . ARG A 1 261 ? -4.544 20.887 10.076 1.00 85.69 261 ARG A N 1
ATOM 2111 C CA . ARG A 1 261 ? -5.217 20.141 9.005 1.00 85.69 261 ARG A CA 1
ATOM 2112 C C . ARG A 1 261 ? -4.884 20.765 7.651 1.00 85.69 261 ARG A C 1
ATOM 2114 O O . ARG A 1 261 ? -5.660 21.546 7.113 1.00 85.69 261 ARG A O 1
ATOM 2121 N N . LYS A 1 262 ? -3.711 20.419 7.118 1.00 87.75 262 LYS A N 1
ATOM 2122 C CA . LYS A 1 262 ? -3.132 21.035 5.905 1.00 87.75 262 LYS A CA 1
ATOM 2123 C C . LYS A 1 262 ? -3.849 20.677 4.605 1.00 87.75 262 LYS A C 1
ATOM 2125 O O . LYS A 1 262 ? -3.678 21.361 3.604 1.00 87.75 262 LYS A O 1
ATOM 2130 N N . PHE A 1 263 ? -4.616 19.592 4.592 1.00 90.38 263 PHE A N 1
ATOM 2131 C CA . PHE A 1 263 ? -5.212 19.060 3.370 1.00 90.38 263 PHE A CA 1
ATOM 2132 C C . PHE A 1 263 ? -6.697 19.401 3.342 1.00 90.38 263 PHE A C 1
ATOM 2134 O O . PHE A 1 263 ? -7.450 18.802 4.101 1.00 90.38 263 PHE A O 1
ATOM 2141 N N . LYS A 1 264 ? -7.112 20.349 2.499 1.00 93.31 264 LYS A N 1
ATOM 2142 C CA . LYS A 1 264 ? -8.501 20.822 2.392 1.00 93.31 264 LYS A CA 1
ATOM 2143 C C . LYS A 1 264 ? -9.200 20.213 1.173 1.00 93.31 264 LYS A C 1
ATOM 2145 O O . LYS A 1 264 ? -8.601 20.125 0.107 1.00 93.31 264 LYS A O 1
ATOM 2150 N N . CYS A 1 265 ? -10.458 19.813 1.331 1.00 93.69 265 CYS A N 1
ATOM 2151 C CA . CYS A 1 265 ? -11.319 19.362 0.241 1.00 93.69 265 CYS A CA 1
ATOM 2152 C C . CYS A 1 265 ? -11.801 20.586 -0.523 1.00 93.69 265 CYS A C 1
ATOM 2154 O O . CYS A 1 265 ? -12.340 21.524 0.066 1.00 93.69 265 CYS A O 1
ATOM 2156 N N . THR A 1 266 ? -11.626 20.562 -1.837 1.00 92.62 266 THR A N 1
ATOM 2157 C CA . THR A 1 266 ? -12.047 21.649 -2.725 1.00 92.62 266 THR A CA 1
ATOM 2158 C C . THR A 1 266 ? -13.566 21.730 -2.875 1.00 92.62 266 THR A C 1
ATOM 2160 O O . THR A 1 266 ? -14.075 22.796 -3.191 1.00 92.62 266 THR A O 1
ATOM 2163 N N . ILE A 1 267 ? -14.289 20.637 -2.604 1.00 91.25 267 ILE A N 1
ATOM 2164 C CA . ILE A 1 267 ? -15.741 20.539 -2.804 1.00 91.25 267 ILE A CA 1
ATOM 2165 C C . ILE A 1 267 ? -16.515 21.034 -1.576 1.00 91.25 267 ILE A C 1
ATOM 2167 O O . ILE A 1 267 ? -17.415 21.853 -1.705 1.00 91.25 267 ILE A O 1
ATOM 2171 N N . CYS A 1 268 ? -16.178 20.553 -0.375 1.00 92.94 268 CYS A N 1
ATOM 2172 C CA . CYS A 1 268 ? -16.921 20.878 0.853 1.00 92.94 268 CYS A CA 1
ATOM 2173 C C . CYS A 1 268 ? -16.133 21.722 1.864 1.00 92.94 268 CYS A C 1
ATOM 2175 O O . CYS A 1 268 ? -16.646 22.052 2.929 1.00 92.94 268 CYS A O 1
ATOM 2177 N N . GLY A 1 269 ? -14.867 22.032 1.579 1.00 90.31 269 GLY A N 1
ATOM 2178 C CA . GLY A 1 269 ? -14.032 22.874 2.432 1.00 90.31 269 GLY A CA 1
ATOM 2179 C C . GLY A 1 269 ? -13.564 22.243 3.747 1.00 90.31 269 GLY A C 1
ATOM 2180 O O . GLY A 1 269 ? -12.801 22.886 4.467 1.00 90.31 269 GLY A O 1
ATOM 2181 N N . LEU A 1 270 ? -13.965 21.006 4.059 1.00 92.75 270 LEU A N 1
ATOM 2182 C CA . LEU A 1 270 ? -13.442 20.255 5.203 1.00 92.75 270 LEU A CA 1
ATOM 2183 C C . LEU A 1 270 ? -11.933 20.019 5.051 1.00 92.75 270 LEU A C 1
ATOM 2185 O O . LEU A 1 270 ? -11.421 19.954 3.936 1.00 92.75 270 LEU A O 1
ATOM 2189 N N . SER A 1 271 ? -11.226 19.865 6.172 1.00 92.19 271 SER A N 1
ATOM 2190 C CA . SER A 1 271 ? -9.772 19.667 6.179 1.00 92.19 271 SER A CA 1
ATOM 2191 C C . SER A 1 271 ? -9.354 18.428 6.970 1.00 92.19 271 SER A C 1
ATOM 2193 O O . SER A 1 271 ? -9.979 18.067 7.969 1.00 92.19 271 SER A O 1
ATOM 2195 N N . TRP A 1 272 ? -8.239 17.812 6.573 1.00 90.88 272 TRP A N 1
ATOM 2196 C CA . TRP A 1 272 ? -7.637 16.641 7.212 1.00 90.88 272 TRP A CA 1
ATOM 2197 C C . TRP A 1 272 ? -6.161 16.849 7.537 1.00 90.88 272 TRP A C 1
ATOM 2199 O O . TRP A 1 272 ? -5.449 17.624 6.899 1.00 90.88 272 TRP A O 1
ATOM 2209 N N . LYS A 1 273 ? -5.682 16.066 8.510 1.00 88.62 273 LYS A N 1
ATOM 2210 C CA . LYS A 1 273 ? -4.269 16.013 8.910 1.00 88.62 273 LYS A CA 1
ATOM 2211 C C . LYS A 1 273 ? -3.390 15.253 7.899 1.00 88.62 273 LYS A C 1
ATOM 2213 O O . LYS A 1 273 ? -2.183 15.445 7.876 1.00 88.62 273 LYS A O 1
ATOM 2218 N N . THR A 1 274 ? -3.969 14.393 7.046 1.00 88.12 274 THR A N 1
ATOM 2219 C CA . THR A 1 274 ? -3.210 13.591 6.062 1.00 88.12 274 THR A CA 1
ATOM 2220 C C . THR A 1 274 ? -3.830 13.609 4.663 1.00 88.12 274 THR A C 1
ATOM 2222 O O . THR A 1 274 ? -5.053 13.669 4.517 1.00 88.12 274 THR A O 1
ATOM 2225 N N . LYS A 1 275 ? -2.993 13.487 3.625 1.00 89.06 275 LYS A N 1
ATOM 2226 C CA . LYS A 1 275 ? -3.438 13.410 2.223 1.00 89.06 275 LYS A CA 1
ATOM 2227 C C . LYS A 1 275 ? -4.308 12.178 1.943 1.00 89.06 275 LYS A C 1
ATOM 2229 O O . LYS A 1 275 ? -5.297 12.275 1.231 1.00 89.06 275 LYS A O 1
ATOM 2234 N N . GLU A 1 276 ? -3.982 11.035 2.547 1.00 86.88 276 GLU A N 1
ATOM 2235 C CA . GLU A 1 276 ? -4.733 9.779 2.380 1.00 86.88 276 GLU A CA 1
ATOM 2236 C C . GLU A 1 276 ? -6.180 9.894 2.887 1.00 86.88 276 GLU A C 1
ATOM 2238 O O . GLU A 1 276 ? -7.122 9.404 2.258 1.00 86.88 276 GLU A O 1
ATOM 2243 N N . SER A 1 277 ? -6.371 10.576 4.023 1.00 88.19 277 SER A N 1
ATOM 2244 C CA . SER A 1 277 ? -7.706 10.828 4.570 1.00 88.19 277 SER A CA 1
ATOM 2245 C C . SER A 1 277 ? -8.512 11.795 3.705 1.00 88.19 277 SER A C 1
ATOM 2247 O O . SER A 1 277 ? -9.692 11.533 3.497 1.00 88.19 277 SER A O 1
ATOM 2249 N N . LEU A 1 278 ? -7.876 12.836 3.147 1.00 91.69 278 LEU A N 1
ATOM 2250 C CA . LEU A 1 278 ? -8.517 13.712 2.161 1.00 91.69 278 LEU A CA 1
ATOM 2251 C C . LEU A 1 278 ? -8.955 12.898 0.936 1.00 91.69 278 LEU A C 1
ATOM 2253 O O . LEU A 1 278 ? -10.136 12.878 0.621 1.00 91.69 278 LEU A O 1
ATOM 2257 N N . LYS A 1 279 ? -8.046 12.128 0.325 1.00 88.75 279 LYS A N 1
ATOM 2258 C CA . LYS A 1 279 ? -8.349 11.297 -0.852 1.00 88.75 279 LYS A CA 1
ATOM 2259 C C . LYS A 1 279 ? -9.490 10.311 -0.598 1.00 88.75 279 LYS A C 1
ATOM 2261 O O . LYS A 1 279 ? -10.310 10.037 -1.469 1.00 88.75 279 LYS A O 1
ATOM 2266 N N . THR A 1 280 ? -9.548 9.743 0.605 1.00 86.56 280 THR A N 1
ATOM 2267 C CA . THR A 1 280 ? -10.642 8.843 0.990 1.00 86.56 280 THR A CA 1
ATOM 2268 C C . THR A 1 280 ? -11.957 9.589 1.163 1.00 86.56 280 THR A C 1
ATOM 2270 O O . THR A 1 280 ? -12.993 9.077 0.745 1.00 86.56 280 THR A O 1
ATOM 2273 N N . HIS A 1 281 ? -11.921 10.789 1.737 1.00 89.31 281 HIS A N 1
ATOM 2274 C CA . HIS A 1 281 ? -13.091 11.645 1.843 1.00 89.31 281 HIS A CA 1
ATOM 2275 C C . HIS A 1 281 ? -13.582 12.141 0.479 1.00 89.31 281 HIS A C 1
ATOM 2277 O O . HIS A 1 281 ? -14.786 12.154 0.263 1.00 89.31 281 HIS A O 1
ATOM 2283 N N . GLU A 1 282 ? -12.704 12.499 -0.456 1.00 89.31 282 GLU A N 1
ATOM 2284 C CA . GLU A 1 282 ? -13.096 12.981 -1.790 1.00 89.31 282 GLU A CA 1
ATOM 2285 C C . GLU A 1 282 ? -13.967 11.959 -2.536 1.00 89.31 282 GLU A C 1
ATOM 2287 O O . GLU A 1 282 ? -14.911 12.332 -3.229 1.00 89.31 282 GLU A O 1
ATOM 2292 N N . ARG A 1 283 ? -13.771 10.654 -2.291 1.00 85.88 283 ARG A N 1
ATOM 2293 C CA . ARG A 1 283 ? -14.668 9.602 -2.808 1.00 85.88 283 ARG A CA 1
ATOM 2294 C C . ARG A 1 283 ? -16.109 9.737 -2.315 1.00 85.88 283 ARG A C 1
ATOM 2296 O O . ARG A 1 283 ? -17.021 9.240 -2.963 1.00 85.88 283 ARG A O 1
ATOM 2303 N N . SER A 1 284 ? -16.348 10.387 -1.176 1.00 85.81 284 SER A N 1
ATOM 2304 C CA . SER A 1 284 ? -17.703 10.660 -0.685 1.00 85.81 284 SER A CA 1
ATOM 2305 C C . SER A 1 284 ? -18.472 11.615 -1.599 1.00 85.81 284 SER A C 1
ATOM 2307 O O . SER A 1 284 ? -19.686 11.452 -1.712 1.00 85.81 284 SER A O 1
ATOM 2309 N N . HIS A 1 285 ? -17.772 12.501 -2.312 1.00 87.00 285 HIS A N 1
ATOM 2310 C CA . HIS A 1 285 ? -18.353 13.395 -3.313 1.00 87.00 285 HIS A CA 1
ATOM 2311 C C . HIS A 1 285 ? -18.534 12.729 -4.680 1.00 87.00 285 HIS A C 1
ATOM 2313 O O . HIS A 1 285 ? -19.413 13.124 -5.435 1.00 87.00 285 HIS A O 1
ATOM 2319 N N . SER A 1 286 ? -17.755 11.690 -4.980 1.00 84.44 286 SER A N 1
ATOM 2320 C CA . SER A 1 286 ? -17.930 10.890 -6.194 1.00 84.44 286 SER A CA 1
ATOM 2321 C C . SER A 1 286 ? -19.069 9.869 -6.051 1.00 84.44 286 SER A C 1
ATOM 2323 O O . SER A 1 286 ? -19.344 9.360 -4.957 1.00 84.44 286 SER A O 1
ATOM 2325 N N . SER A 1 287 ? -19.737 9.542 -7.157 1.00 83.62 287 SER A N 1
ATOM 2326 C CA . SER A 1 287 ? -20.666 8.408 -7.258 1.00 83.62 287 SER A CA 1
ATOM 2327 C C . SER A 1 287 ? -19.942 7.064 -7.424 1.00 83.62 287 SER A C 1
ATOM 2329 O O . SER A 1 287 ? -20.570 6.015 -7.269 1.00 83.62 287 SER A O 1
ATOM 2331 N N . GLU A 1 288 ? -18.627 7.073 -7.661 1.00 84.56 288 GLU A N 1
ATOM 2332 C CA . GLU A 1 288 ? -17.817 5.871 -7.837 1.00 84.56 288 GLU A CA 1
ATOM 2333 C C . GLU A 1 288 ? -17.809 4.987 -6.584 1.00 84.56 288 GLU A C 1
ATOM 2335 O O . GLU A 1 288 ? -17.505 5.410 -5.462 1.00 84.56 288 GLU A O 1
ATOM 2340 N N . ARG A 1 289 ? -18.111 3.704 -6.791 1.00 85.75 289 ARG A N 1
ATOM 2341 C CA . ARG A 1 289 ? -18.108 2.665 -5.756 1.00 85.75 289 ARG A CA 1
ATOM 2342 C C . ARG A 1 289 ? -17.215 1.506 -6.208 1.00 85.75 289 ARG A C 1
ATOM 2344 O O . ARG A 1 289 ? -17.728 0.480 -6.642 1.00 85.75 289 ARG A O 1
ATOM 2351 N N . PRO A 1 290 ? -15.882 1.658 -6.116 1.00 87.25 290 PRO A N 1
ATOM 2352 C CA . PRO A 1 290 ? -14.936 0.709 -6.704 1.00 87.25 290 PRO A CA 1
ATOM 2353 C C . PRO A 1 290 ? -14.906 -0.662 -6.012 1.00 87.25 290 PRO A C 1
ATOM 2355 O O . PRO A 1 290 ? -14.278 -1.584 -6.518 1.00 87.25 290 PRO A O 1
ATOM 2358 N N . PHE A 1 291 ? -15.548 -0.813 -4.850 1.00 90.69 291 PHE A N 1
ATOM 2359 C CA . PHE A 1 291 ? -15.561 -2.069 -4.103 1.00 90.69 291 PHE A CA 1
ATOM 2360 C C . PHE A 1 291 ? -16.937 -2.728 -4.199 1.00 90.69 291 PHE A C 1
ATOM 2362 O O . PHE A 1 291 ? -17.841 -2.392 -3.431 1.00 90.69 291 PHE A O 1
ATOM 2369 N N . THR A 1 292 ? -17.103 -3.652 -5.139 1.00 93.00 292 THR A N 1
ATOM 2370 C CA . THR A 1 292 ? -18.346 -4.402 -5.355 1.00 93.00 292 THR A CA 1
ATOM 2371 C C . THR A 1 292 ? -18.377 -5.681 -4.518 1.00 93.00 292 THR A C 1
ATOM 2373 O O . THR A 1 292 ? -17.368 -6.371 -4.352 1.00 93.00 292 THR A O 1
ATOM 2376 N N . CYS A 1 293 ? -19.533 -5.991 -3.934 1.00 92.69 293 CYS A N 1
ATOM 2377 C CA . CYS A 1 293 ? -19.769 -7.290 -3.315 1.00 92.69 293 CYS A CA 1
ATOM 2378 C C . CYS A 1 293 ? -19.965 -8.344 -4.411 1.00 92.69 293 CYS A C 1
ATOM 2380 O O . CYS A 1 293 ? -20.643 -8.086 -5.398 1.00 92.69 293 CYS A O 1
ATOM 2382 N N . GLN A 1 294 ? -19.376 -9.527 -4.238 1.00 91.94 294 GLN A N 1
ATOM 2383 C CA . GLN A 1 294 ? -19.539 -10.638 -5.186 1.00 91.94 294 GLN A CA 1
ATOM 2384 C C . GLN A 1 294 ? -20.815 -11.450 -4.917 1.00 91.94 294 GLN A C 1
ATOM 2386 O O . GLN A 1 294 ? -21.287 -12.175 -5.781 1.00 91.94 294 GLN A O 1
ATOM 2391 N N . HIS A 1 295 ? -21.393 -11.313 -3.720 1.00 89.62 295 HIS A N 1
ATOM 2392 C CA . HIS A 1 295 ? -22.576 -12.061 -3.291 1.00 89.62 295 HIS A CA 1
ATOM 2393 C C . HIS A 1 295 ? -23.881 -11.258 -3.404 1.00 89.62 295 HIS A C 1
ATOM 2395 O O . HIS A 1 295 ? -24.961 -11.814 -3.228 1.00 89.62 295 HIS A O 1
ATOM 2401 N N . CYS A 1 296 ? -23.811 -9.947 -3.659 1.00 91.62 296 CYS A N 1
ATOM 2402 C CA . CYS A 1 296 ? -24.984 -9.112 -3.913 1.00 91.62 296 CYS A CA 1
ATOM 2403 C C . CYS A 1 296 ? -24.620 -7.852 -4.707 1.00 91.62 296 CYS A C 1
ATOM 2405 O O . CYS A 1 296 ? -23.459 -7.468 -4.790 1.00 91.62 296 CYS A O 1
ATOM 2407 N N . SER A 1 297 ? -25.620 -7.132 -5.215 1.00 91.62 297 SER A N 1
ATOM 2408 C CA . SER A 1 297 ? -25.431 -5.926 -6.040 1.00 91.62 297 SER A CA 1
ATOM 2409 C C . SER A 1 297 ? -24.909 -4.691 -5.282 1.00 91.62 297 SER A C 1
ATOM 2411 O O . SER A 1 297 ? -24.895 -3.587 -5.826 1.00 91.62 297 SER A O 1
ATOM 2413 N N . LYS A 1 298 ? -24.509 -4.819 -4.007 1.00 89.81 298 LYS A N 1
ATOM 2414 C CA . LYS A 1 298 ? -24.033 -3.680 -3.209 1.00 89.81 298 LYS A CA 1
ATOM 2415 C C . LYS A 1 298 ? -22.592 -3.328 -3.561 1.00 89.81 298 LYS A C 1
ATOM 2417 O O . LYS A 1 298 ? -21.702 -4.174 -3.552 1.00 89.81 298 LYS A O 1
ATOM 2422 N N . ALA A 1 299 ? -22.355 -2.037 -3.765 1.00 92.12 299 ALA A N 1
ATOM 2423 C CA . ALA A 1 299 ? -21.029 -1.474 -3.979 1.00 92.12 299 ALA A CA 1
ATOM 2424 C C . ALA A 1 299 ? -20.716 -0.386 -2.942 1.00 92.12 299 ALA A C 1
ATOM 2426 O O . ALA A 1 299 ? -21.602 0.354 -2.494 1.00 92.12 299 ALA A O 1
ATOM 2427 N N . PHE A 1 300 ? -19.447 -0.265 -2.564 1.00 89.25 300 PHE A N 1
ATOM 2428 C CA . PHE A 1 300 ? -18.981 0.587 -1.473 1.00 89.25 300 PHE A CA 1
ATOM 2429 C C . PHE A 1 300 ? -17.909 1.565 -1.948 1.00 89.25 300 PHE A C 1
ATOM 2431 O O . PHE A 1 300 ? -17.094 1.267 -2.820 1.00 89.25 300 PHE A O 1
ATOM 2438 N N . LYS A 1 301 ? -17.879 2.741 -1.312 1.00 86.19 301 LYS A N 1
ATOM 2439 C CA . LYS A 1 301 ? -16.879 3.791 -1.566 1.00 86.19 301 LYS A CA 1
ATOM 2440 C C . LYS A 1 301 ? -15.527 3.507 -0.897 1.00 86.19 301 LYS A C 1
ATOM 2442 O O . LYS A 1 301 ? -14.510 4.083 -1.275 1.00 86.19 301 LYS A O 1
ATOM 2447 N N . THR A 1 302 ? -15.500 2.634 0.117 1.00 86.38 302 THR A N 1
ATOM 2448 C CA . THR A 1 302 ? -14.293 2.304 0.888 1.00 86.38 302 THR A CA 1
ATOM 2449 C C . THR A 1 302 ? -14.121 0.797 1.051 1.00 86.38 302 THR A C 1
ATOM 2451 O O . THR A 1 302 ? -15.091 0.057 1.222 1.00 86.38 302 THR A O 1
ATOM 2454 N N . ARG A 1 303 ? -12.859 0.348 1.075 1.00 88.56 303 ARG A N 1
ATOM 2455 C CA . ARG A 1 303 ? -12.502 -1.061 1.299 1.00 88.56 303 ARG A CA 1
ATOM 2456 C C . ARG A 1 303 ? -12.968 -1.575 2.661 1.00 88.56 303 ARG A C 1
ATOM 2458 O O . ARG A 1 303 ? -13.366 -2.726 2.772 1.00 88.56 303 ARG A O 1
ATOM 2465 N N . TYR A 1 304 ? -12.917 -0.727 3.692 1.00 87.38 304 TYR A N 1
ATOM 2466 C CA . TYR A 1 304 ? -13.389 -1.081 5.032 1.00 87.38 304 TYR A CA 1
ATOM 2467 C C . TYR A 1 304 ? -14.899 -1.339 5.048 1.00 87.38 304 TYR A C 1
ATOM 2469 O O . TYR A 1 304 ? -15.329 -2.352 5.587 1.00 87.38 304 TYR A O 1
ATOM 2477 N N . GLY A 1 305 ? -15.691 -0.468 4.409 1.00 88.38 305 GLY A N 1
ATOM 2478 C CA . GLY A 1 305 ? -17.139 -0.657 4.298 1.00 88.38 305 GLY A CA 1
ATOM 2479 C C . GLY A 1 305 ? -17.493 -1.949 3.563 1.00 88.38 305 GLY A C 1
ATOM 2480 O O . GLY A 1 305 ? -18.311 -2.719 4.055 1.00 88.38 305 GLY A O 1
ATOM 2481 N N . TRP A 1 306 ? -16.808 -2.223 2.448 1.00 92.44 306 TRP A N 1
ATOM 2482 C CA . TRP A 1 306 ? -16.954 -3.476 1.704 1.00 92.44 306 TRP A CA 1
ATOM 2483 C C . TRP A 1 306 ? -16.608 -4.706 2.550 1.00 92.44 306 TRP A C 1
ATOM 2485 O O . TRP A 1 306 ? -17.442 -5.592 2.688 1.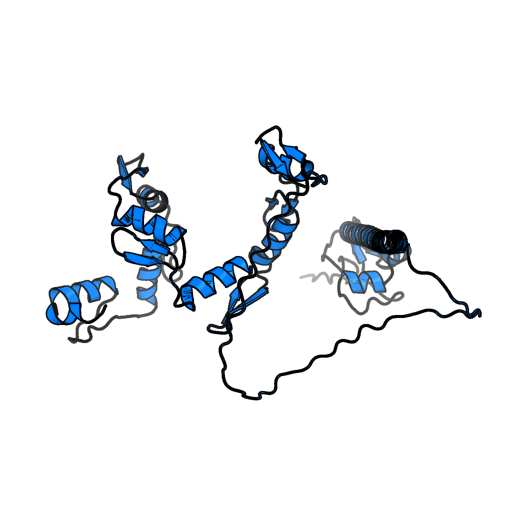00 92.44 306 TRP A O 1
ATOM 2495 N N . LYS A 1 307 ? -15.438 -4.729 3.201 1.00 89.50 307 LYS A N 1
ATOM 2496 C CA . LYS A 1 307 ? -15.010 -5.865 4.032 1.00 89.50 307 LYS A CA 1
ATOM 2497 C C . LYS A 1 307 ? -15.932 -6.088 5.235 1.00 89.50 307 LYS A C 1
ATOM 2499 O O . LYS A 1 307 ? -16.211 -7.220 5.604 1.00 89.50 307 LYS A O 1
ATOM 2504 N N . SER A 1 308 ? -16.424 -5.009 5.845 1.00 88.00 308 SER A N 1
ATOM 2505 C CA . SER A 1 308 ? -17.414 -5.088 6.924 1.00 88.00 308 SER A CA 1
ATOM 2506 C C . SER A 1 308 ? -18.732 -5.666 6.413 1.00 88.00 308 SER A C 1
ATOM 2508 O O . SER A 1 308 ? -19.337 -6.506 7.068 1.00 88.00 308 SER A O 1
ATOM 2510 N N . HIS A 1 309 ? -19.181 -5.251 5.229 1.00 89.38 309 HIS A N 1
ATOM 2511 C CA . HIS A 1 309 ? -20.373 -5.809 4.605 1.00 89.38 309 HIS A CA 1
ATOM 2512 C C . HIS A 1 309 ? -20.198 -7.273 4.193 1.00 89.38 309 HIS A C 1
ATOM 2514 O O . HIS A 1 309 ? -21.137 -8.039 4.346 1.00 89.38 309 HIS A O 1
ATOM 2520 N N . GLU A 1 310 ? -19.029 -7.694 3.729 1.00 89.38 310 GLU A N 1
ATOM 2521 C CA . GLU A 1 310 ? -18.761 -9.092 3.375 1.00 89.38 310 GLU A CA 1
ATOM 2522 C C . GLU A 1 310 ? -19.018 -10.041 4.557 1.00 89.38 310 GLU A C 1
ATOM 2524 O O . GLU A 1 310 ? -19.569 -11.125 4.373 1.00 89.38 310 GLU A O 1
ATOM 2529 N N . LEU A 1 311 ? -18.777 -9.573 5.791 1.00 87.00 311 LEU A N 1
ATOM 2530 C CA . LEU A 1 311 ? -19.149 -10.311 7.001 1.00 87.00 311 LEU A CA 1
ATOM 2531 C C . LEU A 1 311 ? -20.644 -10.635 7.055 1.00 87.00 311 LEU A C 1
ATOM 2533 O O . LEU A 1 311 ? -21.012 -11.594 7.713 1.00 87.00 311 LEU A O 1
ATOM 2537 N N . THR A 1 312 ? -21.519 -9.871 6.384 1.00 85.56 312 THR A N 1
ATOM 2538 C CA . THR A 1 312 ? -22.968 -10.143 6.263 1.00 85.56 312 THR A CA 1
ATOM 2539 C C . THR A 1 312 ? -23.289 -11.407 5.468 1.00 85.56 312 THR A C 1
ATOM 2541 O O . THR A 1 312 ? -24.274 -12.071 5.772 1.00 85.56 312 THR A O 1
ATOM 2544 N N . HIS A 1 313 ? -22.418 -11.801 4.544 1.00 86.00 313 HIS A N 1
ATOM 2545 C CA . HIS A 1 313 ? -22.578 -13.024 3.763 1.00 86.00 313 HIS A CA 1
ATOM 2546 C C . HIS A 1 313 ? -21.932 -14.236 4.438 1.00 86.00 313 HIS A C 1
ATOM 2548 O O . HIS A 1 313 ? -22.481 -15.327 4.372 1.00 86.00 313 HIS A O 1
ATOM 2554 N N . SER A 1 314 ? -20.830 -14.049 5.169 1.00 83.56 314 SER A N 1
ATOM 2555 C CA . SER A 1 314 ? -20.143 -15.145 5.870 1.00 83.56 314 SER A CA 1
ATOM 2556 C C . SER A 1 314 ? -20.800 -15.582 7.184 1.00 83.56 314 SER A C 1
ATOM 2558 O O . SER A 1 314 ? -20.262 -16.430 7.887 1.00 83.56 314 SER A O 1
ATOM 2560 N N . GLY A 1 315 ? -21.931 -14.982 7.570 1.00 82.44 315 GLY A N 1
ATOM 2561 C CA . GLY A 1 315 ? -22.625 -15.337 8.813 1.00 82.44 315 GLY A CA 1
ATOM 2562 C C . GLY A 1 315 ? -21.935 -14.877 10.104 1.00 82.44 315 GLY A C 1
ATOM 2563 O O . GLY A 1 315 ? -22.538 -15.016 11.162 1.00 82.44 315 GLY A O 1
ATOM 2564 N N . VAL A 1 316 ? -20.739 -14.276 10.042 1.00 85.44 316 VAL A N 1
ATOM 2565 C CA . VAL A 1 316 ? -19.946 -13.923 11.231 1.00 85.44 316 VAL A CA 1
ATOM 2566 C C . VAL A 1 316 ? -20.720 -12.974 12.150 1.00 85.44 316 VAL A C 1
ATOM 2568 O O . VAL A 1 316 ? -21.112 -11.872 11.757 1.00 85.44 316 VAL A O 1
ATOM 2571 N N . ILE A 1 317 ? -20.915 -13.414 13.390 1.00 88.19 317 ILE A N 1
ATOM 2572 C CA . ILE A 1 317 ? -21.508 -12.659 14.494 1.00 88.19 317 ILE A CA 1
ATOM 2573 C C . ILE A 1 317 ? -20.495 -12.560 15.634 1.00 88.19 317 ILE A C 1
ATOM 2575 O O . ILE A 1 317 ? -19.689 -13.460 15.848 1.00 88.19 317 ILE A O 1
ATOM 2579 N N . PHE A 1 318 ? -20.523 -11.444 16.352 1.00 86.94 318 PHE A N 1
ATOM 2580 C CA . PHE A 1 318 ? -19.680 -11.184 17.512 1.00 86.94 318 PHE A CA 1
ATOM 2581 C C . PHE A 1 318 ? -20.553 -11.248 18.763 1.00 86.94 318 PHE A C 1
ATOM 2583 O O . PHE A 1 318 ? -21.421 -10.393 18.940 1.00 86.94 318 PHE A O 1
ATOM 2590 N N . SER A 1 319 ? -20.352 -12.251 19.609 1.00 90.44 319 SER A N 1
ATOM 2591 C CA . SER A 1 319 ? -21.029 -12.373 20.902 1.00 90.44 319 SER A CA 1
ATOM 2592 C C . SER A 1 319 ? -20.328 -11.531 21.964 1.00 90.44 319 SER A C 1
ATOM 2594 O O . SER A 1 319 ? -19.098 -11.458 22.003 1.00 90.44 319 SER A O 1
ATOM 2596 N N . CYS A 1 320 ? -21.111 -10.872 22.818 1.00 92.38 320 CYS A N 1
ATOM 2597 C CA . CYS A 1 320 ? -20.590 -10.301 24.050 1.00 92.38 320 CYS A CA 1
ATOM 2598 C C . CYS A 1 320 ? -20.133 -11.439 24.970 1.00 92.38 320 CYS A C 1
ATOM 2600 O O . CYS A 1 320 ? -20.796 -12.461 25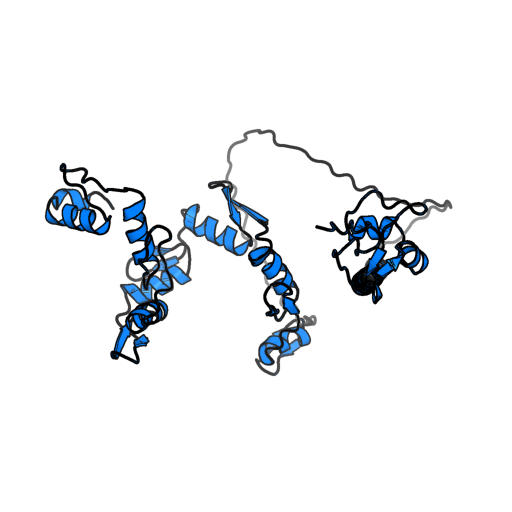.080 1.00 92.38 320 CYS A O 1
ATOM 2602 N N . GLN A 1 321 ? -18.984 -11.265 25.620 1.00 91.62 321 GLN A N 1
ATOM 2603 C CA . GLN A 1 321 ? -18.474 -12.238 26.592 1.00 91.62 321 GLN A CA 1
ATOM 2604 C C . GLN A 1 321 ? -19.104 -12.073 27.985 1.00 91.62 321 GLN A C 1
ATOM 2606 O O . GLN A 1 321 ? -18.922 -12.925 28.843 1.00 91.62 321 GLN A O 1
ATOM 2611 N N . PHE A 1 322 ? -19.837 -10.976 28.204 1.00 90.19 322 PHE A N 1
ATOM 2612 C CA . PHE A 1 322 ? -20.427 -10.609 29.497 1.00 90.19 322 PHE A CA 1
ATOM 2613 C C . PHE A 1 322 ? -21.962 -10.690 29.511 1.00 90.19 322 PHE A C 1
ATOM 2615 O O . PHE A 1 322 ? -22.581 -10.484 30.551 1.00 90.19 322 PHE A O 1
ATOM 2622 N N . CYS A 1 323 ? -22.593 -10.936 28.360 1.00 92.62 323 CYS A N 1
ATOM 2623 C CA . CYS A 1 323 ? -24.030 -11.181 28.244 1.00 92.62 323 CYS A CA 1
ATOM 2624 C C . CYS A 1 323 ? -24.365 -11.883 26.920 1.00 92.62 323 CYS A C 1
ATOM 2626 O O . CYS A 1 323 ? -23.545 -11.918 26.006 1.00 92.62 323 CYS A O 1
ATOM 2628 N N . ASP A 1 324 ? -25.607 -12.336 26.759 1.00 92.00 324 ASP A N 1
ATOM 2629 C CA . ASP A 1 324 ? -26.043 -13.111 25.583 1.00 92.00 324 ASP A CA 1
ATOM 2630 C C . ASP A 1 324 ? -26.273 -12.275 24.309 1.00 92.00 324 ASP A C 1
ATOM 2632 O O . ASP A 1 324 ? -26.795 -12.759 23.300 1.00 92.00 324 ASP A O 1
ATOM 2636 N N . LYS A 1 325 ? -25.905 -10.989 24.316 1.00 91.19 325 LYS A N 1
ATOM 2637 C CA . LYS A 1 325 ? -26.106 -10.115 23.155 1.00 91.19 325 LYS A CA 1
ATOM 2638 C C . LYS A 1 325 ? -25.083 -10.413 22.067 1.00 91.19 325 LYS A C 1
ATOM 2640 O O . LYS A 1 325 ? -23.876 -10.439 22.305 1.00 91.19 325 LYS A O 1
ATOM 2645 N N . THR A 1 326 ? -25.569 -10.540 20.837 1.00 90.31 326 THR A N 1
ATOM 2646 C CA . THR A 1 326 ? -24.739 -10.722 19.645 1.00 90.31 326 THR A CA 1
ATOM 2647 C C . THR A 1 326 ? -24.844 -9.516 18.717 1.00 90.31 326 THR A C 1
ATOM 2649 O O . THR A 1 326 ? -25.850 -8.809 18.667 1.00 90.31 326 THR A O 1
ATOM 2652 N N . PHE A 1 327 ? -23.769 -9.247 17.983 1.00 88.19 327 PHE A N 1
ATOM 2653 C CA . PHE A 1 327 ? -23.626 -8.064 17.144 1.00 88.19 327 PHE A CA 1
ATOM 2654 C C . PHE A 1 327 ? -23.059 -8.434 15.785 1.00 88.19 327 PHE A C 1
ATOM 2656 O O . PHE A 1 327 ? -22.192 -9.299 15.669 1.00 88.19 327 PHE A O 1
ATOM 2663 N N . ARG A 1 328 ? -23.480 -7.720 14.735 1.00 84.00 328 ARG A N 1
ATOM 2664 C CA . ARG A 1 328 ? -22.956 -7.980 13.388 1.00 84.00 328 ARG A CA 1
ATOM 2665 C C . ARG A 1 328 ? -21.567 -7.399 13.134 1.00 84.00 328 ARG A C 1
ATOM 2667 O O . ARG A 1 328 ? -20.825 -7.909 12.302 1.00 84.00 328 ARG A O 1
ATOM 2674 N N . TYR A 1 329 ? -21.207 -6.330 13.838 1.00 83.06 329 TYR A N 1
ATOM 2675 C CA . TYR A 1 329 ? -19.955 -5.609 13.622 1.00 83.06 329 TYR A CA 1
ATOM 2676 C C . TYR A 1 329 ? -19.176 -5.455 14.923 1.00 83.06 329 TYR A C 1
ATOM 2678 O O . TYR A 1 329 ? -19.752 -5.124 15.960 1.00 83.06 329 TYR A O 1
ATOM 2686 N N . LYS A 1 330 ? -17.845 -5.585 14.842 1.00 86.00 330 LYS A N 1
ATOM 2687 C CA . LYS A 1 330 ? -16.938 -5.401 15.987 1.00 86.00 330 LYS A CA 1
ATOM 2688 C C . LYS A 1 330 ? -17.072 -4.015 16.642 1.00 86.00 330 LYS A C 1
ATOM 2690 O O . LYS A 1 330 ? -16.903 -3.864 17.844 1.00 86.00 330 LYS A O 1
ATOM 2695 N N . THR A 1 331 ? -17.409 -2.987 15.867 1.00 87.12 331 THR A N 1
ATOM 2696 C CA . THR A 1 331 ? -17.641 -1.631 16.389 1.00 87.12 331 THR A CA 1
ATOM 2697 C C . THR A 1 331 ? -18.861 -1.547 17.304 1.00 87.12 331 THR A C 1
ATOM 2699 O O . THR A 1 331 ? -18.814 -0.816 18.290 1.00 87.12 331 THR A O 1
ATOM 2702 N N . LEU A 1 332 ? -19.923 -2.303 17.005 1.00 89.31 332 LEU A N 1
ATOM 2703 C CA . LEU A 1 332 ? -21.158 -2.309 17.790 1.00 89.31 332 LEU A CA 1
ATOM 2704 C C . LEU A 1 332 ? -20.964 -3.026 19.124 1.00 89.31 332 LEU A C 1
ATOM 2706 O O . LEU A 1 332 ? -21.317 -2.464 20.153 1.00 89.31 332 LEU A O 1
ATOM 2710 N N . ILE A 1 333 ? -20.327 -4.200 19.124 1.00 92.06 333 ILE A N 1
ATOM 2711 C CA . ILE A 1 333 ? -19.972 -4.889 20.373 1.00 92.06 333 ILE A CA 1
ATOM 2712 C C . ILE A 1 333 ? -19.005 -4.049 21.217 1.00 92.06 333 ILE A C 1
ATOM 2714 O O . ILE A 1 333 ? -19.231 -3.897 22.407 1.00 92.06 333 ILE A O 1
ATOM 2718 N N . ASN A 1 334 ? -17.997 -3.399 20.625 1.00 90.44 334 ASN A N 1
ATOM 2719 C CA . ASN A 1 334 ? -17.093 -2.518 21.378 1.00 90.44 334 ASN A CA 1
ATOM 2720 C C . ASN A 1 334 ? -17.813 -1.295 21.980 1.00 90.44 334 ASN A C 1
ATOM 2722 O O . ASN A 1 334 ? -17.387 -0.763 23.003 1.00 90.44 334 ASN A O 1
ATOM 2726 N N . ALA A 1 335 ? -18.857 -0.781 21.325 1.00 90.62 335 ALA A N 1
ATOM 2727 C CA . ALA A 1 335 ? -19.689 0.284 21.883 1.00 90.62 335 ALA A CA 1
AT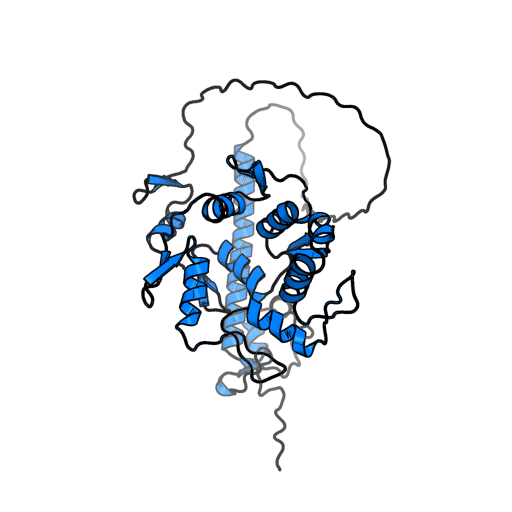OM 2728 C C . ALA A 1 335 ? -20.601 -0.253 22.993 1.00 90.62 335 ALA A C 1
ATOM 2730 O O . ALA A 1 335 ? -20.716 0.373 24.041 1.00 90.62 335 ALA A O 1
ATOM 2731 N N . HIS A 1 336 ? -21.187 -1.433 22.790 1.00 91.44 336 HIS A N 1
ATOM 2732 C CA . HIS A 1 336 ? -21.989 -2.117 23.792 1.00 91.44 336 HIS A CA 1
ATOM 2733 C C . HIS A 1 336 ? -21.182 -2.427 25.055 1.00 91.44 336 HIS A C 1
ATOM 2735 O O . HIS A 1 336 ? -21.618 -2.038 26.127 1.00 91.44 336 HIS A O 1
ATOM 2741 N N . VAL A 1 337 ? -19.997 -3.033 24.941 1.00 91.44 337 VAL A N 1
ATOM 2742 C CA . VAL A 1 337 ? -19.127 -3.342 26.086 1.00 91.44 337 VAL A CA 1
ATOM 2743 C C . VAL A 1 337 ? -18.759 -2.065 26.837 1.00 91.44 337 VAL A C 1
ATOM 2745 O O . VAL A 1 337 ? -18.946 -2.007 28.040 1.00 91.44 337 VAL A O 1
ATOM 2748 N N . ARG A 1 338 ? -18.349 -0.992 26.146 1.00 91.25 338 ARG A N 1
ATOM 2749 C CA . ARG A 1 338 ? -18.029 0.283 26.815 1.00 91.25 338 ARG A CA 1
ATOM 2750 C C . ARG A 1 338 ? -19.201 0.906 27.577 1.00 91.25 338 ARG A C 1
ATOM 2752 O O . ARG A 1 338 ? -18.968 1.555 28.586 1.00 91.25 338 ARG A O 1
ATOM 2759 N N . ASN A 1 339 ? -20.429 0.746 27.086 1.00 92.06 339 ASN A N 1
ATOM 2760 C CA . ASN A 1 339 ? -21.601 1.410 27.661 1.00 92.06 339 ASN A CA 1
ATOM 2761 C C . ASN A 1 339 ? -22.359 0.538 28.675 1.00 92.06 339 ASN A C 1
ATOM 2763 O O . ASN A 1 339 ? -22.934 1.065 29.616 1.00 92.06 339 ASN A O 1
ATOM 2767 N N . ALA A 1 340 ? -22.408 -0.776 28.456 1.00 90.25 340 ALA A N 1
ATOM 2768 C CA . ALA A 1 340 ? -23.175 -1.730 29.259 1.00 90.25 340 ALA A CA 1
ATOM 2769 C C . ALA A 1 340 ? -22.300 -2.565 30.206 1.00 90.25 340 ALA A C 1
ATOM 2771 O O . ALA A 1 340 ? -22.823 -3.132 31.158 1.00 90.25 340 ALA A O 1
ATOM 2772 N N . HIS A 1 341 ? -20.989 -2.628 29.955 1.00 89.81 341 HIS A N 1
ATOM 2773 C CA . HIS A 1 341 ? -19.993 -3.312 30.785 1.00 89.81 341 HIS A CA 1
ATOM 2774 C C . HIS A 1 341 ? -18.768 -2.394 31.023 1.00 89.81 341 HIS A C 1
ATOM 2776 O O . HIS A 1 341 ? -17.647 -2.734 30.633 1.00 89.81 341 HIS A O 1
ATOM 2782 N N . PRO A 1 342 ? -18.965 -1.185 31.592 1.00 80.75 342 PRO A N 1
ATOM 2783 C CA . PRO A 1 342 ? -17.916 -0.169 31.700 1.00 80.75 342 PRO A CA 1
ATOM 2784 C C . PRO A 1 342 ? -16.719 -0.623 32.548 1.00 80.75 342 PRO A C 1
ATOM 2786 O O . PRO A 1 342 ? -15.580 -0.332 32.170 1.00 80.75 342 PRO A O 1
ATOM 2789 N N . ASP A 1 343 ? -16.963 -1.386 33.616 1.00 81.62 343 ASP A N 1
ATOM 2790 C CA . ASP A 1 343 ? -15.926 -1.898 34.526 1.00 81.62 343 ASP A CA 1
ATOM 2791 C C . ASP A 1 343 ? -14.989 -2.897 33.827 1.00 81.62 343 ASP A C 1
ATOM 2793 O O . ASP A 1 343 ? -13.775 -2.883 34.018 1.00 81.62 343 ASP A O 1
ATOM 2797 N N . GLU A 1 344 ? -15.538 -3.677 32.900 1.00 70.88 344 GLU A N 1
ATOM 2798 C CA . GLU A 1 344 ? -14.819 -4.703 32.144 1.00 70.88 344 GLU A CA 1
ATOM 2799 C C . GLU A 1 344 ? -14.133 -4.165 30.876 1.00 70.88 344 GLU A C 1
ATOM 2801 O O . GLU A 1 344 ? -13.336 -4.842 30.228 1.00 70.88 344 GLU A O 1
ATOM 2806 N N . SER A 1 345 ? -14.425 -2.923 30.481 1.00 60.75 345 SER A N 1
ATOM 2807 C CA . SER A 1 345 ? -13.844 -2.309 29.280 1.00 60.75 345 SER A CA 1
ATOM 2808 C C . SER A 1 345 ? -12.388 -1.845 29.462 1.00 60.75 345 SER A C 1
ATOM 2810 O O . SER A 1 345 ? -11.719 -1.507 28.480 1.00 60.75 345 SER A O 1
ATOM 2812 N N . GLN A 1 346 ? -11.888 -1.826 30.705 1.00 56.69 346 GLN A N 1
ATOM 2813 C CA . GLN A 1 346 ? -10.561 -1.315 31.071 1.00 56.69 346 GLN A CA 1
ATOM 2814 C C . GLN A 1 346 ? -9.471 -2.401 31.130 1.00 56.69 346 GLN A C 1
ATOM 2816 O O . GLN A 1 346 ? -8.289 -2.063 31.078 1.00 56.69 346 GLN A O 1
ATOM 2821 N N . THR A 1 347 ? -9.840 -3.684 31.176 1.00 47.50 347 THR A N 1
ATOM 2822 C CA . THR A 1 347 ? -8.917 -4.827 31.335 1.00 47.50 347 THR A CA 1
ATOM 2823 C C . THR A 1 347 ? -8.361 -5.370 30.015 1.00 47.50 347 THR A C 1
ATOM 2825 O O . THR A 1 347 ? -7.376 -6.103 30.016 1.00 47.50 347 THR A O 1
ATOM 2828 N N . THR A 1 348 ? -8.913 -4.970 28.866 1.00 39.91 348 THR A N 1
ATOM 2829 C CA . THR A 1 348 ? -8.372 -5.318 27.542 1.00 39.91 348 THR A CA 1
ATOM 2830 C C . THR A 1 348 ? -7.522 -4.176 26.979 1.00 39.91 348 THR A C 1
ATOM 2832 O O . THR A 1 348 ? -8.007 -3.377 26.168 1.00 39.91 348 THR A O 1
ATOM 2835 N N . LYS A 1 349 ? -6.259 -4.064 27.396 1.00 33.34 349 LYS A N 1
ATOM 2836 C CA . LYS A 1 349 ? -5.278 -3.182 26.745 1.00 33.34 349 LYS A CA 1
ATOM 2837 C C . LYS A 1 349 ? -3.961 -3.877 26.472 1.00 33.34 349 LYS A C 1
ATOM 2839 O O . LYS A 1 349 ? -3.465 -4.554 27.392 1.00 33.34 349 LYS A O 1
#

Secondary structure (DSSP, 8-state):
-------GGGSBTTT----GGGEEEHHHHHTTT--HHHHHHHH------TTT---EEEHHHHHHHHHHHHHHHHHHHHHHHHHHHHHHHHHTT--------------------------------------PPP---------------PEEPTTT--EES-HHHHHHHHH----EE-TTT--EESSHHHHHHHIIIIIS----EE-TTT--EES-HHHHHHHIIIII-----EE-TTT--EESSHHHHHHHHHHHT-----EE-TTT--EESSHHHHHHHHHHHS----EE-SSSS-EESSHHHHHHHHTTTS---EE-SSSS-EESSHHHHHHHHHHH-TGGGGS--